Protein AF-E1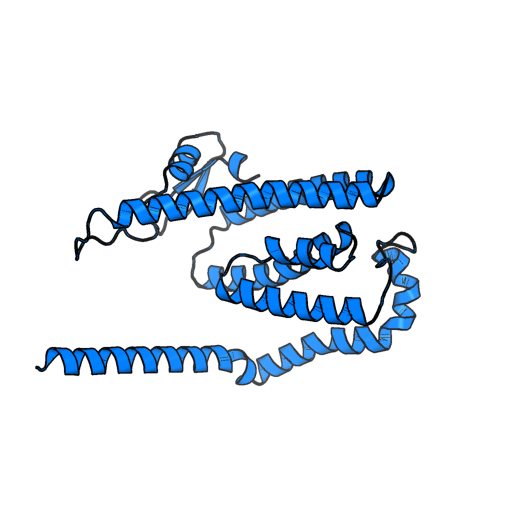Y8M3-F1 (afdb_monomer)

pLDDT: mean 75.84, std 14.47, range [33.56, 93.75]

Foldseek 3Di:
DVVVVVVVVVVVVVVVVVVVVCVCVVCPQVVDPVNVVVVVVVCCCVVCCVPVVVPVVLVVCCPVQNNPRRQPFPDDDVQLVVQLVVQCVVLVVVCVVVVPLSLLRQLVSNVVSVGQSLVSNVVSVVVSVVVVVVVVVVCVVVVNDDPQLVVLLVVVCVVVVVVVNVVLVVQVVVPSVSSSVVSVVVSCVVCVVVVVVVVVVVVVVVVCVVPDPDDPDDPPVPPDDPPVVVVQQVDPDPPKDFDPVVPDPPTGIGHSVVSD

Structure (mmCI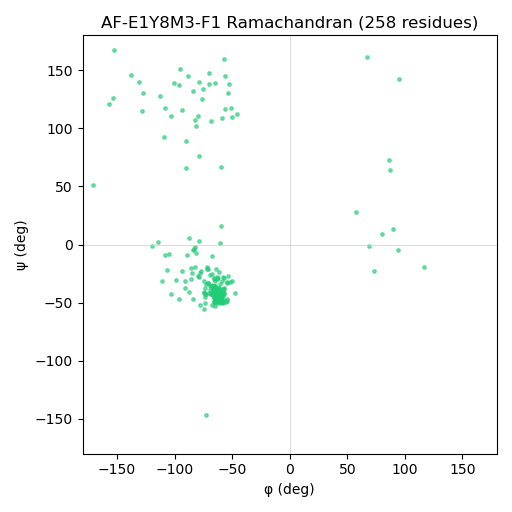F, N/CA/C/O backbone):
data_AF-E1Y8M3-F1
#
_entry.id   AF-E1Y8M3-F1
#
loop_
_atom_site.group_PDB
_atom_site.id
_atom_site.type_symbol
_atom_site.label_atom_id
_atom_site.label_alt_id
_atom_site.label_comp_id
_atom_site.label_asym_id
_atom_site.label_entity_id
_atom_site.label_seq_id
_atom_site.pdbx_PDB_ins_code
_atom_site.Cartn_x
_atom_site.Cartn_y
_atom_site.Cartn_z
_atom_site.occupancy
_atom_site.B_iso_or_equiv
_atom_site.auth_seq_id
_atom_site.auth_comp_id
_atom_site.auth_asym_id
_atom_site.auth_atom_id
_atom_site.pdbx_PDB_model_num
ATOM 1 N N . MET A 1 1 ? -14.333 -23.594 44.453 1.00 66.88 1 MET A N 1
ATOM 2 C CA . MET A 1 1 ? -14.608 -24.534 43.336 1.00 66.88 1 MET A CA 1
ATOM 3 C C . MET A 1 1 ? -15.620 -24.016 42.300 1.00 66.88 1 MET A C 1
ATOM 5 O O . MET A 1 1 ? -15.554 -24.468 41.165 1.00 66.88 1 MET A O 1
ATOM 9 N N . ASN A 1 2 ? -16.508 -23.061 42.627 1.00 77.12 2 ASN A N 1
ATOM 10 C CA . ASN A 1 2 ? -17.463 -22.491 41.655 1.00 77.12 2 ASN A CA 1
ATOM 11 C C . ASN A 1 2 ? -16.836 -21.527 40.637 1.00 77.12 2 ASN A C 1
ATOM 13 O O . ASN A 1 2 ? -17.248 -21.541 39.483 1.00 77.12 2 ASN A O 1
ATOM 17 N N . PHE A 1 3 ? -15.784 -20.798 41.021 1.00 87.94 3 PHE A N 1
ATOM 18 C CA . PHE A 1 3 ? -15.089 -19.856 40.138 1.00 87.94 3 PHE A CA 1
ATOM 19 C C . PHE A 1 3 ? -14.612 -20.495 38.823 1.00 87.94 3 PHE A C 1
ATOM 21 O O . PHE A 1 3 ? -14.928 -19.998 37.752 1.00 87.94 3 PHE A O 1
ATOM 28 N N . PHE A 1 4 ? -13.947 -21.656 38.871 1.00 88.25 4 PHE A N 1
ATOM 29 C CA . PHE A 1 4 ? -13.486 -22.345 37.655 1.00 88.25 4 PHE A CA 1
ATOM 30 C C . PHE A 1 4 ? -14.636 -22.836 36.759 1.00 88.25 4 PHE A C 1
ATOM 32 O O . PHE A 1 4 ? -14.497 -22.862 35.537 1.00 88.25 4 PHE A O 1
ATOM 39 N N . LYS A 1 5 ? -15.792 -23.193 37.339 1.00 88.25 5 LYS A N 1
ATOM 40 C CA . LYS A 1 5 ? -16.989 -23.577 36.570 1.00 88.25 5 LYS A CA 1
ATOM 41 C C . LYS A 1 5 ? -17.669 -22.369 35.927 1.00 88.25 5 LYS A C 1
ATOM 43 O O . LYS A 1 5 ? -18.117 -22.471 34.787 1.00 88.25 5 LYS A O 1
ATOM 48 N N . GLU A 1 6 ? -17.757 -21.247 36.633 1.00 88.88 6 GLU A N 1
ATOM 49 C CA . GLU A 1 6 ? -18.298 -19.992 36.099 1.00 88.88 6 GLU A CA 1
ATOM 50 C C . GLU A 1 6 ? -17.385 -19.401 35.027 1.00 88.88 6 GLU A C 1
ATOM 52 O O . GLU A 1 6 ? -17.863 -19.052 33.952 1.00 88.88 6 GLU A O 1
ATOM 57 N N . TRP A 1 7 ? -16.072 -19.418 35.258 1.00 86.81 7 TRP A N 1
ATOM 58 C CA . TRP A 1 7 ? -15.058 -19.035 34.280 1.00 86.81 7 TRP A CA 1
ATOM 59 C C . TRP A 1 7 ? -15.145 -19.890 33.011 1.00 86.81 7 TRP A C 1
ATOM 61 O O . TRP A 1 7 ? -15.215 -19.361 31.905 1.00 86.81 7 TRP A O 1
ATOM 71 N N . GLY A 1 8 ? -15.239 -21.217 33.153 1.00 89.81 8 GLY A N 1
ATOM 72 C CA . GLY A 1 8 ? -15.422 -22.121 32.014 1.00 89.81 8 GLY A CA 1
ATOM 73 C C . GLY A 1 8 ? -16.713 -21.849 31.232 1.00 89.81 8 GLY A C 1
ATOM 74 O O . GLY A 1 8 ? -16.702 -21.841 30.001 1.00 89.81 8 GLY A O 1
ATOM 75 N N . LYS A 1 9 ? -17.825 -21.562 31.924 1.00 91.50 9 LYS A N 1
ATOM 76 C CA . LYS A 1 9 ? -19.092 -21.173 31.278 1.00 91.50 9 LYS A CA 1
ATOM 77 C C . LYS A 1 9 ? -18.988 -19.833 30.553 1.00 91.50 9 LYS A C 1
ATOM 79 O O . LYS A 1 9 ? -19.519 -19.721 29.451 1.00 91.50 9 LYS A O 1
ATOM 84 N N . PHE A 1 10 ? -18.309 -18.852 31.142 1.00 91.56 10 PHE A N 1
ATOM 85 C CA . PHE A 1 10 ? -18.074 -17.546 30.535 1.00 91.56 10 PHE A CA 1
ATOM 86 C C . PHE A 1 10 ? -17.239 -17.669 29.256 1.00 91.56 10 PHE A C 1
ATOM 88 O O . PHE A 1 10 ? -17.678 -17.223 28.198 1.00 91.56 10 PHE A O 1
ATOM 95 N N . MET A 1 11 ? -16.109 -18.380 29.315 1.00 90.88 11 MET A N 1
ATOM 96 C CA . MET A 1 11 ? -15.251 -18.635 28.152 1.00 90.88 11 MET A CA 1
ATOM 97 C C . MET A 1 11 ? -15.997 -19.381 27.039 1.00 90.88 11 MET A C 1
ATOM 99 O O . MET A 1 11 ? -15.892 -19.024 25.869 1.00 90.88 11 MET A O 1
ATOM 103 N N . MET A 1 12 ? -16.811 -20.382 27.391 1.00 92.75 12 MET A N 1
ATOM 104 C CA . MET A 1 12 ? -17.626 -21.121 26.423 1.00 92.75 12 MET A CA 1
ATOM 105 C C . MET A 1 12 ? -18.733 -20.251 25.801 1.00 92.75 12 MET A C 1
ATOM 107 O O . MET A 1 12 ? -19.026 -20.398 24.614 1.00 92.75 12 MET A O 1
ATOM 111 N N . MET A 1 13 ? -19.355 -19.347 26.568 1.00 93.19 13 MET A N 1
ATOM 112 C CA . MET A 1 13 ? -20.306 -18.371 26.022 1.00 93.19 13 MET A CA 1
ATOM 113 C C . MET A 1 13 ? -19.619 -17.387 25.076 1.00 93.19 13 MET A C 1
ATOM 115 O O . MET A 1 13 ? -20.136 -17.157 23.985 1.00 93.19 13 MET A O 1
ATOM 119 N N . GLY A 1 14 ? -18.447 -16.868 25.453 1.00 87.31 14 GLY A N 1
ATOM 120 C CA . GLY A 1 14 ? -17.643 -15.986 24.609 1.00 87.31 14 GLY A CA 1
ATOM 121 C C . GLY A 1 14 ? -17.252 -16.653 23.292 1.00 87.31 14 GLY A C 1
ATOM 122 O O . GLY A 1 14 ? -17.500 -16.097 22.225 1.00 87.31 14 GLY A O 1
ATOM 123 N N . ALA A 1 15 ? -16.755 -17.892 23.347 1.00 86.56 15 ALA A N 1
ATOM 124 C CA . ALA A 1 15 ? -16.404 -18.664 22.156 1.00 86.56 15 ALA A CA 1
ATOM 125 C C . ALA A 1 15 ? -17.615 -18.911 21.239 1.00 86.56 15 ALA A C 1
ATOM 127 O O . ALA A 1 15 ? -17.514 -18.754 20.024 1.00 86.56 15 ALA A O 1
ATOM 128 N N . LYS A 1 16 ? -18.787 -19.243 21.803 1.00 90.31 16 LYS A N 1
ATOM 129 C CA . LYS A 1 16 ? -20.026 -19.412 21.023 1.00 90.31 16 LYS A CA 1
ATOM 130 C C . LYS A 1 16 ? -20.502 -18.107 20.390 1.00 90.31 16 LYS A C 1
ATOM 132 O O . LYS A 1 16 ? -20.955 -18.127 19.250 1.00 90.31 16 LYS A O 1
ATOM 137 N N . ALA A 1 17 ? -20.418 -16.992 21.113 1.00 86.69 17 ALA A N 1
ATOM 138 C CA . ALA A 1 17 ? -20.792 -15.682 20.592 1.00 86.69 17 ALA A CA 1
ATOM 139 C C . ALA A 1 17 ? -19.861 -15.250 19.450 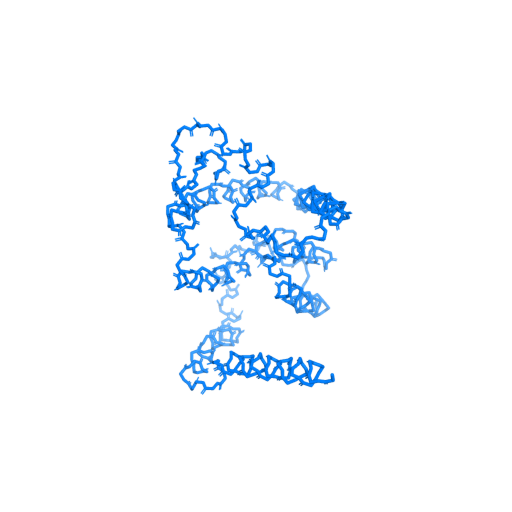1.00 86.69 17 ALA A C 1
ATOM 141 O O . ALA A 1 17 ? -20.349 -14.812 18.412 1.00 86.69 17 ALA A O 1
ATOM 142 N N . HIS A 1 18 ? -18.549 -15.457 19.601 1.00 79.19 18 HIS A N 1
ATOM 143 C CA . HIS A 1 18 ? -17.564 -15.172 18.559 1.00 79.19 18 HIS A CA 1
ATOM 144 C C . HIS A 1 18 ? -17.775 -16.049 17.320 1.00 79.19 18 HIS A C 1
ATOM 146 O O . HIS A 1 18 ? -17.846 -15.536 16.210 1.00 79.19 18 HIS A O 1
ATOM 152 N N . ALA A 1 19 ? -17.967 -17.360 17.501 1.00 83.69 19 ALA A N 1
ATOM 153 C CA . ALA A 1 19 ? -18.241 -18.278 16.395 1.00 83.69 19 ALA A CA 1
ATOM 154 C C . ALA A 1 19 ? -19.545 -17.929 15.659 1.00 83.69 19 ALA A C 1
ATOM 156 O O . ALA A 1 19 ? -19.619 -18.020 14.436 1.00 83.69 19 ALA A O 1
ATOM 157 N N . LYS A 1 20 ? -20.581 -17.502 16.395 1.00 86.88 20 LYS A N 1
ATOM 158 C CA . LYS A 1 20 ? -21.836 -17.040 15.797 1.00 86.88 20 LYS A CA 1
ATOM 159 C C . LYS A 1 20 ? -21.639 -15.745 15.012 1.00 86.88 20 LYS A C 1
ATOM 161 O O . LYS A 1 20 ? -22.133 -15.648 13.899 1.00 86.88 20 LYS A O 1
ATOM 166 N N . TRP A 1 21 ? -20.885 -14.793 15.556 1.00 81.44 21 TRP A N 1
ATOM 167 C CA . TRP A 1 21 ? -20.540 -13.563 14.852 1.00 81.44 21 TRP A CA 1
ATOM 168 C C . TRP A 1 21 ? -19.745 -13.844 13.571 1.00 81.44 21 TRP A C 1
ATOM 170 O O . TRP A 1 21 ? -20.100 -13.315 12.525 1.00 81.44 21 TRP A O 1
ATOM 180 N N . GLU A 1 22 ? -18.741 -14.724 13.609 1.00 75.56 22 GLU A N 1
ATOM 181 C CA . GLU A 1 22 ? -17.996 -15.117 12.406 1.00 75.56 22 GLU A CA 1
ATOM 182 C C . GLU A 1 22 ? -18.891 -15.790 11.363 1.00 75.56 22 GLU A C 1
ATOM 184 O O . GLU A 1 22 ? -18.795 -15.473 10.178 1.00 75.56 22 GLU A O 1
ATOM 189 N N . LEU A 1 23 ? -19.796 -16.679 11.787 1.00 79.31 23 LEU A N 1
ATOM 190 C CA . LEU A 1 23 ? -20.776 -17.293 10.891 1.00 79.31 23 LEU A CA 1
ATOM 191 C C . LEU A 1 23 ? -21.715 -16.257 10.277 1.00 79.31 23 LEU A C 1
ATOM 193 O O . LEU A 1 23 ? -21.974 -16.316 9.075 1.00 79.31 23 LEU A O 1
ATOM 197 N N . ASP A 1 24 ? -22.211 -15.316 11.076 1.00 81.50 24 ASP A N 1
ATOM 198 C CA . ASP A 1 24 ? -23.114 -14.269 10.613 1.00 81.50 24 ASP A CA 1
ATOM 199 C C . ASP A 1 24 ? -22.391 -13.341 9.627 1.00 81.50 24 ASP A C 1
ATOM 201 O O . ASP A 1 24 ? -22.927 -13.079 8.553 1.00 81.50 24 ASP A O 1
ATOM 205 N N . VAL A 1 25 ? -21.154 -12.919 9.930 1.00 72.06 25 VAL A N 1
ATOM 206 C CA . VAL A 1 25 ? -20.309 -12.064 9.074 1.00 72.06 25 VAL A CA 1
ATOM 207 C C . VAL A 1 25 ? -19.913 -12.768 7.774 1.00 72.06 25 VAL A C 1
ATOM 209 O O . VAL A 1 25 ? -20.026 -12.175 6.699 1.00 72.06 25 VAL A O 1
ATOM 212 N N . SER A 1 26 ? -19.497 -14.034 7.844 1.00 69.69 26 SER A N 1
ATOM 213 C CA . SER A 1 26 ? -19.082 -14.819 6.674 1.00 69.69 26 SER A CA 1
ATOM 214 C C . SER A 1 26 ? -20.263 -15.103 5.734 1.00 69.69 26 SER A C 1
ATOM 216 O O . SER A 1 26 ? -20.142 -15.015 4.510 1.00 69.69 26 SER A O 1
ATOM 218 N N . ASN A 1 27 ? -21.459 -15.325 6.294 1.00 73.50 27 ASN A N 1
ATOM 219 C CA . ASN A 1 27 ? -22.677 -15.545 5.514 1.00 73.50 27 ASN A CA 1
ATOM 220 C C . ASN A 1 27 ? -23.363 -14.261 5.027 1.00 73.50 27 ASN A C 1
ATOM 222 O O . ASN A 1 27 ? -24.336 -14.360 4.283 1.00 73.50 27 ASN A O 1
ATOM 226 N N . VAL A 1 28 ? -22.877 -13.057 5.357 1.00 74.31 28 VAL A N 1
ATOM 227 C CA . VAL A 1 28 ? -23.491 -11.808 4.864 1.00 74.31 28 VAL A CA 1
ATOM 228 C C . VAL A 1 28 ? -23.528 -11.763 3.335 1.00 74.31 28 VAL A C 1
ATOM 230 O O . VAL A 1 28 ? -24.504 -11.286 2.759 1.00 74.31 28 VAL A O 1
ATOM 233 N N . ILE A 1 29 ? -22.469 -12.228 2.667 1.00 69.12 29 ILE A N 1
ATOM 234 C CA . ILE A 1 29 ? -22.377 -12.190 1.201 1.00 69.12 29 ILE A CA 1
ATOM 235 C C . ILE A 1 29 ? -23.092 -13.396 0.583 1.00 69.12 29 ILE A C 1
ATOM 237 O O . ILE A 1 29 ? -23.877 -13.219 -0.344 1.00 69.12 29 ILE A O 1
ATOM 241 N N . LEU A 1 30 ? -22.851 -14.601 1.109 1.00 72.56 30 LEU A N 1
ATOM 242 C CA . LEU A 1 30 ? -23.392 -15.854 0.564 1.00 72.56 30 LEU A CA 1
ATOM 243 C C . LEU A 1 30 ? -24.876 -16.088 0.904 1.00 72.56 30 LEU A C 1
ATOM 245 O O . LEU A 1 30 ? -25.557 -16.821 0.194 1.00 72.56 30 LEU A O 1
ATOM 249 N N . GLY A 1 31 ? -25.393 -15.471 1.966 1.00 73.62 31 GLY A N 1
ATOM 250 C CA . GLY A 1 31 ? -26.775 -15.639 2.421 1.00 73.62 31 GLY A CA 1
ATOM 251 C C . GLY A 1 31 ? -27.788 -14.714 1.740 1.00 73.62 31 GLY A C 1
ATOM 252 O O . GLY A 1 31 ? -28.983 -15.007 1.736 1.00 73.62 31 GLY A O 1
ATOM 253 N N . ASP A 1 32 ? -27.343 -13.608 1.136 1.00 82.62 32 ASP A N 1
ATOM 254 C CA . ASP A 1 32 ? -28.226 -12.630 0.497 1.00 82.62 32 ASP A CA 1
ATOM 255 C C . ASP A 1 32 ? -28.202 -12.794 -1.028 1.00 82.62 32 ASP A C 1
ATOM 257 O O . ASP A 1 32 ? -27.225 -12.457 -1.702 1.00 82.62 32 ASP A O 1
ATOM 261 N N . LYS A 1 33 ? -29.323 -13.267 -1.594 1.00 78.75 33 LYS A N 1
ATOM 262 C CA . LYS A 1 33 ? -29.485 -13.446 -3.046 1.00 78.75 33 LYS A CA 1
ATOM 263 C C . LYS A 1 33 ? -29.189 -12.165 -3.831 1.00 78.75 33 LYS A C 1
ATOM 265 O O . LYS A 1 33 ? -28.666 -12.256 -4.935 1.00 78.75 33 LYS A O 1
ATOM 270 N N . LYS A 1 34 ? -29.474 -10.975 -3.286 1.00 79.31 34 LYS A N 1
ATOM 271 C CA . LYS A 1 34 ? -29.175 -9.704 -3.966 1.00 79.31 34 LYS A CA 1
ATOM 272 C C . LYS A 1 34 ? -27.675 -9.445 -4.017 1.00 79.31 34 LYS A C 1
ATOM 274 O O . LYS A 1 34 ? -27.170 -9.028 -5.054 1.00 79.31 34 LYS A O 1
ATOM 279 N N . ARG A 1 35 ? -26.952 -9.723 -2.929 1.00 77.31 35 ARG A N 1
ATOM 280 C CA . ARG A 1 35 ? -25.491 -9.554 -2.871 1.00 77.31 35 ARG A CA 1
ATOM 281 C C . ARG A 1 35 ? -24.771 -10.576 -3.741 1.00 77.31 35 ARG A C 1
ATOM 283 O O . ARG A 1 35 ? -23.841 -10.196 -4.441 1.00 77.31 35 ARG A O 1
ATOM 290 N N . LEU A 1 36 ? -25.248 -11.821 -3.769 1.00 79.38 36 LEU A N 1
ATOM 291 C CA . LEU A 1 36 ? -24.766 -12.853 -4.692 1.00 79.38 36 LEU A CA 1
ATOM 292 C C . LEU A 1 36 ? -24.985 -12.467 -6.158 1.00 79.38 36 LEU A C 1
ATOM 294 O O . LEU A 1 36 ? -24.077 -12.630 -6.966 1.00 79.38 36 LEU A O 1
ATOM 298 N N . VAL A 1 37 ? -26.153 -11.914 -6.502 1.00 81.88 37 VAL A N 1
ATOM 299 C CA . VAL A 1 37 ? -26.420 -11.416 -7.860 1.00 81.88 37 VAL A CA 1
ATOM 300 C C . VAL A 1 37 ? -25.504 -10.245 -8.203 1.00 81.88 37 VAL A C 1
ATOM 302 O O . VAL A 1 37 ? -24.933 -10.249 -9.284 1.00 81.88 37 VAL A O 1
ATOM 305 N N . ILE A 1 38 ? -25.297 -9.285 -7.295 1.00 82.00 38 ILE A N 1
ATOM 306 C CA . ILE A 1 38 ? -24.350 -8.174 -7.501 1.00 82.00 38 ILE A CA 1
ATOM 307 C C . ILE A 1 38 ? -22.927 -8.703 -7.710 1.00 82.00 38 ILE A C 1
ATOM 309 O O . ILE A 1 38 ? -22.238 -8.252 -8.620 1.00 82.00 38 ILE A O 1
ATOM 313 N N . LEU A 1 39 ? -22.494 -9.675 -6.903 1.00 77.31 39 LEU A N 1
ATOM 314 C CA . LEU A 1 39 ? -21.181 -10.302 -7.031 1.00 77.31 39 LEU A CA 1
ATOM 315 C C . LEU A 1 39 ? -21.040 -11.022 -8.379 1.00 77.31 39 LEU A C 1
ATOM 317 O O . LEU A 1 39 ? -20.053 -10.821 -9.079 1.00 77.31 39 LEU A O 1
ATOM 321 N N . GLY A 1 40 ? -22.052 -11.794 -8.779 1.00 80.38 40 GLY A N 1
ATOM 322 C CA . GLY A 1 40 ? -22.109 -12.423 -10.097 1.00 80.38 40 GLY A CA 1
ATOM 323 C C . GLY A 1 40 ? -22.041 -11.393 -11.224 1.00 80.38 40 GLY A C 1
ATOM 324 O O . GLY A 1 40 ? -21.253 -11.553 -12.149 1.00 80.38 40 GLY A O 1
ATOM 325 N N . LEU A 1 41 ? -22.787 -10.292 -11.111 1.00 82.88 41 LEU A N 1
ATOM 326 C CA . LEU A 1 41 ? -22.810 -9.207 -12.094 1.00 82.88 41 LEU A CA 1
ATOM 327 C C . LEU A 1 41 ? -21.457 -8.485 -12.184 1.00 82.88 41 LEU A C 1
ATOM 329 O O . LEU A 1 41 ? -21.040 -8.140 -13.279 1.00 82.88 41 LEU A O 1
ATOM 333 N N . LEU A 1 42 ? -20.727 -8.327 -11.076 1.00 77.12 42 LEU A N 1
ATOM 334 C CA . LEU A 1 42 ? -19.358 -7.790 -11.070 1.00 77.12 42 LEU A CA 1
ATOM 335 C C . LEU A 1 42 ? -18.331 -8.740 -11.709 1.00 77.12 42 LEU A C 1
ATOM 337 O O . LEU A 1 42 ? -17.320 -8.279 -12.236 1.00 77.12 42 LEU A O 1
ATOM 341 N N . ILE A 1 43 ? -18.591 -10.050 -11.698 1.00 77.62 43 ILE A N 1
ATOM 342 C CA . ILE A 1 43 ? -17.744 -11.061 -12.347 1.00 77.62 43 ILE A CA 1
ATOM 343 C C . ILE A 1 43 ? -18.006 -11.123 -13.862 1.00 77.62 43 ILE A C 1
ATOM 345 O O . ILE A 1 43 ? -17.096 -11.440 -14.628 1.00 77.62 43 ILE A O 1
ATOM 349 N N . ILE A 1 44 ? -19.212 -10.766 -14.323 1.00 77.81 44 ILE A N 1
ATOM 350 C CA . ILE A 1 44 ? -19.573 -10.781 -15.752 1.00 77.81 44 ILE A CA 1
ATOM 351 C C . ILE A 1 44 ? -18.607 -9.938 -16.605 1.00 77.81 44 ILE A C 1
ATOM 353 O O . ILE A 1 44 ? -18.094 -10.488 -17.570 1.00 77.81 44 ILE A O 1
ATOM 357 N N . PRO A 1 45 ? -18.264 -8.675 -16.283 1.00 70.00 45 PRO A N 1
ATOM 358 C CA . PRO A 1 45 ? -17.276 -7.904 -17.039 1.00 70.00 45 PRO A CA 1
ATOM 359 C C . PRO A 1 45 ? -15.893 -8.553 -17.093 1.00 70.00 45 PRO A C 1
ATOM 361 O O . PRO A 1 45 ? -15.194 -8.394 -18.083 1.00 70.00 45 PRO A O 1
ATOM 364 N N . ILE A 1 46 ? -15.495 -9.298 -16.062 1.00 68.44 46 ILE A N 1
ATOM 365 C CA . ILE A 1 46 ? -14.192 -9.973 -16.020 1.00 68.44 46 ILE A CA 1
ATOM 366 C C . ILE A 1 46 ? -14.199 -11.181 -16.962 1.00 68.44 46 ILE A C 1
ATOM 368 O O . ILE A 1 46 ? -13.272 -11.360 -17.745 1.00 68.44 46 ILE A O 1
ATOM 372 N N . ILE A 1 47 ? -15.265 -11.986 -16.933 1.00 70.69 47 ILE A N 1
ATOM 373 C CA . ILE A 1 47 ? -15.395 -13.171 -17.790 1.00 70.69 47 ILE A CA 1
ATOM 374 C C . ILE A 1 47 ? -15.692 -12.760 -19.237 1.00 70.69 47 ILE A C 1
ATOM 376 O O . ILE A 1 47 ? -15.009 -13.187 -20.161 1.00 70.69 47 ILE A O 1
ATOM 380 N N . PHE A 1 48 ? -16.688 -11.904 -19.447 1.00 65.88 48 PHE A N 1
ATOM 381 C CA . PHE A 1 48 ? -17.126 -11.459 -20.769 1.00 65.88 48 PHE A CA 1
ATOM 382 C C . PHE A 1 48 ? -16.129 -10.476 -21.394 1.00 65.88 48 PHE A C 1
ATOM 384 O O . PHE A 1 48 ? -15.857 -10.567 -22.583 1.00 65.88 48 PHE A O 1
ATOM 391 N N . GLY A 1 49 ? -15.515 -9.591 -20.603 1.00 61.22 49 GLY A N 1
ATOM 392 C CA . GLY A 1 49 ? -14.380 -8.765 -21.033 1.00 61.22 49 GLY A CA 1
ATOM 393 C C . GLY A 1 49 ? -13.127 -9.588 -21.330 1.00 61.22 49 GLY A C 1
ATOM 394 O O . GLY A 1 49 ? -12.414 -9.306 -22.286 1.00 61.22 49 GLY A O 1
ATOM 395 N N . GLY A 1 50 ? -12.885 -10.656 -20.569 1.00 60.16 50 GLY A N 1
ATOM 396 C CA . GLY A 1 50 ? -11.791 -11.587 -20.835 1.00 60.16 50 GLY A CA 1
ATOM 397 C C . GLY A 1 50 ? -11.985 -12.420 -22.106 1.00 60.16 50 GLY A C 1
ATOM 398 O O . GLY A 1 50 ? -11.012 -12.683 -22.797 1.00 60.16 50 GLY A O 1
ATOM 399 N N . PHE A 1 51 ? -13.218 -12.818 -22.441 1.00 63.78 51 PHE A N 1
ATOM 400 C CA . PHE A 1 51 ? -13.504 -13.682 -23.596 1.00 63.78 51 PHE A CA 1
ATOM 401 C C . PHE A 1 51 ? -13.925 -12.930 -24.869 1.00 63.78 51 PHE A C 1
ATOM 403 O O . PHE A 1 51 ? -13.409 -13.226 -25.940 1.00 63.78 51 PHE A O 1
ATOM 410 N N . ALA A 1 52 ? -14.853 -11.971 -24.785 1.00 58.12 52 ALA A N 1
ATOM 411 C CA . ALA A 1 52 ? -15.426 -11.294 -25.959 1.00 58.12 52 ALA A CA 1
ATOM 412 C C . ALA A 1 52 ? -14.549 -10.150 -26.489 1.00 58.12 52 ALA A C 1
ATOM 414 O O . ALA A 1 52 ? -14.690 -9.718 -27.628 1.00 58.12 52 ALA A O 1
ATOM 415 N N . PHE A 1 53 ? -13.644 -9.652 -25.654 1.00 52.66 53 PHE A N 1
ATOM 416 C CA . PHE A 1 53 ? -12.880 -8.436 -25.897 1.00 52.66 53 PHE A CA 1
ATOM 417 C C . PHE A 1 53 ? -11.361 -8.677 -25.929 1.00 52.66 53 PHE A C 1
ATOM 419 O O . PHE A 1 53 ? -10.605 -7.746 -26.208 1.00 52.66 53 PHE A O 1
ATOM 426 N N . ALA A 1 54 ? -10.904 -9.918 -25.720 1.00 54.97 54 ALA A N 1
ATOM 427 C CA . ALA A 1 54 ? -9.489 -10.281 -25.825 1.00 54.97 54 ALA A CA 1
ATOM 428 C C . ALA A 1 54 ? -8.892 -9.948 -27.203 1.00 54.97 54 ALA A C 1
ATOM 430 O O . ALA A 1 54 ? -7.761 -9.477 -27.282 1.00 54.97 54 ALA A O 1
ATOM 431 N N . GLU A 1 55 ? -9.660 -10.145 -28.280 1.00 54.00 55 GLU A N 1
ATOM 432 C CA . GLU A 1 55 ? -9.202 -9.900 -29.653 1.00 54.00 55 GLU A CA 1
ATOM 433 C C . GLU A 1 55 ? -9.422 -8.442 -30.094 1.00 54.00 55 GLU A C 1
ATOM 435 O O . GLU A 1 55 ? -8.541 -7.826 -30.691 1.00 54.00 55 GLU A O 1
ATOM 440 N N . GLN A 1 56 ? -10.574 -7.852 -29.745 1.00 51.59 56 GLN A N 1
ATOM 441 C CA . GLN A 1 56 ? -10.979 -6.525 -30.225 1.00 51.59 56 GLN A CA 1
ATOM 442 C C . GLN A 1 56 ? -10.434 -5.367 -29.379 1.00 51.59 56 GLN A C 1
ATOM 444 O O . GLN A 1 56 ? -10.170 -4.294 -29.916 1.00 51.59 56 GLN A O 1
ATOM 449 N N . ILE A 1 57 ? -10.207 -5.564 -28.075 1.00 48.66 57 ILE A N 1
ATOM 450 C CA . ILE A 1 57 ? -9.467 -4.574 -27.289 1.00 48.66 57 ILE A CA 1
ATOM 451 C C . ILE A 1 57 ? -7.969 -4.726 -27.578 1.00 48.66 57 ILE A C 1
ATOM 453 O O . ILE A 1 57 ? -7.270 -3.734 -27.497 1.00 48.66 57 ILE A O 1
ATOM 457 N N . GLY A 1 58 ? -7.441 -5.880 -28.004 1.00 52.09 58 GLY A N 1
ATOM 458 C CA . GLY A 1 58 ? -6.011 -6.029 -28.333 1.00 52.09 58 GLY A CA 1
ATOM 459 C C . GLY A 1 58 ? -5.468 -4.998 -29.344 1.00 52.09 58 GLY A C 1
ATOM 460 O O . GLY A 1 58 ? -4.292 -4.639 -29.288 1.00 52.09 58 GLY A O 1
ATOM 461 N N . THR A 1 59 ? -6.327 -4.467 -30.222 1.00 54.16 59 THR A N 1
ATOM 462 C CA . THR A 1 59 ? -5.992 -3.437 -31.220 1.00 54.16 59 THR A CA 1
ATOM 463 C C . THR A 1 59 ? -6.262 -1.994 -30.765 1.00 54.16 59 THR A C 1
ATOM 465 O O . THR A 1 59 ? -5.597 -1.095 -31.273 1.00 54.16 59 THR A O 1
ATOM 468 N N . ALA A 1 60 ? -7.151 -1.762 -29.783 1.00 53.81 60 ALA A N 1
ATOM 469 C CA . ALA A 1 60 ? -7.513 -0.433 -29.244 1.00 53.81 60 ALA A CA 1
ATOM 470 C C . ALA A 1 60 ? -6.943 -0.124 -27.832 1.00 53.81 60 ALA A C 1
ATOM 472 O O . ALA A 1 60 ? -6.757 1.037 -27.467 1.00 53.81 60 ALA A O 1
ATOM 473 N N . LEU A 1 61 ? -6.588 -1.155 -27.052 1.00 50.91 61 LEU A N 1
ATOM 474 C CA . LEU A 1 61 ? -5.768 -1.100 -25.826 1.00 50.91 61 LEU A CA 1
ATOM 475 C C . LEU A 1 61 ? -4.500 -0.254 -26.025 1.00 50.91 61 LEU A C 1
ATOM 477 O O . LEU A 1 61 ? -4.196 0.538 -25.136 1.00 50.91 61 LEU A O 1
ATOM 481 N N . PRO A 1 62 ? -3.783 -0.359 -27.165 1.00 49.78 62 PRO A N 1
ATOM 482 C CA . PRO A 1 62 ? -2.611 0.451 -27.458 1.00 49.78 62 PRO A CA 1
ATOM 483 C C . PRO A 1 62 ? -2.804 1.965 -27.302 1.00 49.78 62 PRO A C 1
ATOM 485 O O . PRO A 1 62 ? -1.868 2.685 -26.964 1.00 49.78 62 PRO A O 1
ATOM 488 N N . GLU A 1 63 ? -4.010 2.454 -27.567 1.00 49.97 63 GLU A N 1
ATOM 489 C CA . GLU A 1 63 ? -4.316 3.882 -27.613 1.00 49.97 63 GLU A CA 1
ATOM 490 C C . GLU A 1 63 ? -4.784 4.417 -26.248 1.00 49.97 63 GLU A C 1
ATOM 492 O O . GLU A 1 63 ? -4.470 5.548 -25.888 1.00 49.97 63 GLU A O 1
ATOM 497 N N . PHE A 1 64 ? -5.451 3.580 -25.442 1.00 49.22 64 PHE A N 1
ATOM 498 C CA . PHE A 1 64 ? -5.968 3.946 -24.112 1.00 49.22 64 PHE A CA 1
ATOM 499 C C . PHE A 1 64 ? -5.085 3.507 -22.931 1.00 49.22 64 PHE A C 1
ATOM 501 O O . PHE A 1 64 ? -5.074 4.165 -21.894 1.00 49.22 64 PHE A O 1
ATOM 508 N N . LEU A 1 65 ? -4.355 2.398 -23.062 1.00 44.56 65 LEU A N 1
ATOM 509 C CA . LEU A 1 65 ? -3.526 1.780 -22.013 1.00 44.56 65 LEU A CA 1
ATOM 510 C C . LEU A 1 65 ? -2.021 1.816 -22.346 1.00 44.56 65 LEU A C 1
ATOM 512 O O . LEU A 1 65 ? -1.200 1.352 -21.555 1.00 44.56 65 LEU A O 1
ATOM 516 N N . GLY A 1 66 ? -1.654 2.428 -23.478 1.00 44.88 66 GLY A N 1
ATOM 517 C CA . GLY A 1 66 ? -0.292 2.497 -24.003 1.00 44.88 66 GLY A CA 1
ATOM 518 C C . GLY A 1 66 ? -0.021 1.392 -25.026 1.00 44.88 66 GLY A C 1
ATOM 519 O O . GLY A 1 66 ? -0.506 0.273 -24.901 1.00 44.88 66 GLY A O 1
ATOM 520 N N . GLY A 1 67 ? 0.733 1.733 -26.071 1.00 47.59 67 GLY A N 1
ATOM 521 C CA . GLY A 1 67 ? 0.861 0.956 -27.302 1.00 47.59 67 GLY A CA 1
ATOM 522 C C . GLY A 1 67 ? 1.674 -0.324 -27.189 1.00 47.59 67 GLY A C 1
ATOM 523 O O . GLY A 1 67 ? 1.848 -0.892 -26.125 1.00 47.59 67 GLY A O 1
ATOM 524 N N . LYS A 1 68 ? 2.375 -0.690 -28.264 1.00 43.97 68 LYS A N 1
ATOM 525 C CA . LYS A 1 68 ? 3.571 -1.559 -28.170 1.00 43.97 68 LYS A CA 1
ATOM 526 C C . LYS A 1 68 ? 4.698 -0.940 -27.300 1.00 43.97 68 LYS A C 1
ATOM 528 O O . LYS A 1 68 ? 5.770 -1.518 -27.168 1.00 43.97 68 LYS A O 1
ATOM 533 N N . THR A 1 69 ? 4.435 0.244 -26.743 1.00 46.38 69 THR A N 1
ATOM 534 C CA . THR A 1 69 ? 5.174 1.007 -25.735 1.00 46.38 69 THR A CA 1
ATOM 535 C C . THR A 1 69 ? 4.525 0.972 -24.344 1.00 46.38 69 THR A C 1
ATOM 537 O O . THR A 1 69 ? 5.154 1.432 -23.393 1.00 46.38 69 THR A O 1
ATOM 540 N N . ALA A 1 70 ? 3.306 0.430 -24.180 1.00 48.50 70 ALA A N 1
ATOM 541 C CA . ALA A 1 70 ? 2.846 0.011 -22.862 1.00 48.50 70 ALA A CA 1
ATOM 542 C C . ALA A 1 70 ? 3.859 -0.972 -22.316 1.00 48.50 70 ALA A C 1
ATOM 544 O O . ALA A 1 70 ? 4.454 -1.759 -23.053 1.00 48.50 70 ALA A O 1
ATOM 545 N N . TYR A 1 71 ? 4.036 -0.901 -21.009 1.00 52.53 71 TYR A N 1
ATOM 546 C CA . TYR A 1 71 ? 4.840 -1.796 -20.209 1.00 52.53 71 TYR A CA 1
ATOM 547 C C . TYR A 1 71 ? 4.323 -3.237 -20.344 1.00 52.53 71 TYR A C 1
ATOM 549 O O . TYR A 1 71 ? 3.780 -3.793 -19.408 1.00 52.53 71 TYR A O 1
ATOM 557 N N . SER A 1 72 ? 4.420 -3.871 -21.508 1.00 50.34 72 SER A N 1
ATOM 558 C CA . SER A 1 72 ? 3.981 -5.244 -21.686 1.00 50.34 72 SER A CA 1
ATOM 559 C C . SER A 1 72 ? 4.869 -6.135 -20.812 1.00 50.34 72 SER A C 1
ATOM 561 O O . SER A 1 72 ? 6.086 -5.881 -20.719 1.00 50.34 72 SER A O 1
ATOM 563 N N . PRO A 1 73 ? 4.294 -7.152 -20.139 1.00 50.88 73 PRO A N 1
ATOM 564 C CA . PRO A 1 73 ? 5.088 -8.115 -19.391 1.00 50.88 73 PRO A CA 1
ATOM 565 C C . PRO A 1 73 ? 6.147 -8.683 -20.336 1.00 50.88 73 PRO A C 1
ATOM 567 O O . PRO A 1 73 ? 5.836 -9.038 -21.472 1.00 50.88 73 PRO A O 1
ATOM 570 N N . ALA A 1 74 ? 7.408 -8.693 -19.892 1.00 52.69 74 ALA A N 1
ATOM 571 C CA . ALA A 1 74 ? 8.538 -9.071 -20.740 1.00 52.69 74 ALA A CA 1
ATOM 572 C C . ALA A 1 74 ? 8.359 -10.481 -21.330 1.00 52.69 74 ALA A C 1
ATOM 574 O O . ALA A 1 74 ? 8.818 -10.720 -22.439 1.00 52.69 74 ALA A O 1
ATOM 575 N N . PHE A 1 75 ? 7.634 -11.369 -20.631 1.00 53.47 75 PHE A N 1
ATOM 576 C CA . PHE A 1 75 ? 7.257 -12.710 -21.078 1.00 53.47 75 PHE A CA 1
ATOM 577 C C . PHE A 1 75 ? 5.958 -13.143 -20.367 1.00 53.47 75 PHE A C 1
ATOM 579 O O . PHE A 1 75 ? 5.897 -13.116 -19.139 1.00 53.47 75 PHE A O 1
ATOM 586 N N . PHE A 1 76 ? 4.910 -13.544 -21.099 1.00 57.91 76 PHE A N 1
ATOM 587 C CA . PHE A 1 76 ? 3.752 -14.235 -20.511 1.00 57.91 76 PHE A CA 1
ATOM 588 C C . PHE A 1 76 ? 4.024 -15.739 -20.541 1.00 57.91 76 PHE A C 1
ATOM 590 O O . PHE A 1 76 ? 3.724 -16.424 -21.517 1.00 57.91 76 PHE A O 1
ATOM 597 N N . THR A 1 77 ? 4.644 -16.248 -19.480 1.00 69.75 77 THR A N 1
ATOM 598 C CA . THR A 1 77 ? 4.854 -17.689 -19.295 1.00 69.75 77 THR A CA 1
ATOM 599 C C . THR A 1 77 ? 3.800 -18.213 -18.319 1.00 69.75 77 THR A C 1
ATOM 601 O O . THR A 1 77 ? 3.572 -17.562 -17.294 1.00 69.75 77 THR A O 1
ATOM 604 N N . PRO A 1 78 ? 3.205 -19.402 -18.542 1.00 75.94 78 PRO A N 1
ATOM 605 C CA . PRO A 1 78 ? 2.273 -20.013 -17.588 1.00 75.94 78 PRO A CA 1
ATOM 606 C C . PRO A 1 78 ? 2.810 -20.067 -16.147 1.00 75.94 78 PRO A C 1
ATOM 608 O O . PRO A 1 78 ? 2.052 -19.910 -15.195 1.00 75.94 78 PRO A O 1
ATOM 611 N N . GLY A 1 79 ? 4.131 -20.207 -15.977 1.00 76.81 79 GLY A N 1
ATOM 612 C CA . GLY A 1 79 ? 4.790 -20.164 -14.669 1.00 76.81 79 GLY A CA 1
ATOM 613 C C . GLY A 1 79 ? 4.664 -18.818 -13.945 1.00 76.81 79 GLY A C 1
ATOM 614 O O . GLY A 1 79 ? 4.374 -18.807 -12.753 1.00 76.81 79 GLY A O 1
ATOM 615 N N . ILE A 1 80 ? 4.809 -17.690 -14.651 1.00 75.44 80 ILE A N 1
ATOM 616 C CA . ILE A 1 80 ? 4.646 -16.348 -14.061 1.00 75.44 80 ILE A CA 1
ATOM 617 C C . ILE A 1 80 ? 3.186 -16.141 -13.660 1.00 75.44 80 ILE A C 1
ATOM 619 O O . ILE A 1 80 ? 2.916 -15.639 -12.576 1.00 75.44 80 ILE A O 1
ATOM 623 N N . PHE A 1 81 ? 2.243 -16.602 -14.485 1.00 76.50 81 PHE A N 1
ATOM 624 C CA . PHE A 1 81 ? 0.815 -16.518 -14.184 1.00 76.50 81 PHE A CA 1
ATOM 625 C C . PHE A 1 81 ? 0.446 -17.264 -12.892 1.00 76.50 81 PHE A C 1
ATOM 627 O O . PHE A 1 81 ? -0.188 -16.695 -12.002 1.00 76.50 81 PHE A O 1
ATOM 634 N N . VAL A 1 82 ? 0.899 -18.515 -12.746 1.00 81.94 82 VAL A N 1
ATOM 635 C CA . VAL A 1 82 ? 0.682 -19.298 -11.519 1.00 81.94 82 VAL A CA 1
ATOM 636 C C . VAL A 1 82 ? 1.385 -18.649 -10.322 1.00 81.94 82 VAL A C 1
ATOM 638 O O . VAL A 1 82 ? 0.788 -18.542 -9.251 1.00 81.94 82 VAL A O 1
ATOM 641 N N . ALA A 1 83 ? 2.615 -18.157 -10.497 1.00 83.38 83 ALA A N 1
ATOM 642 C CA . ALA A 1 83 ? 3.344 -17.460 -9.441 1.00 83.38 83 ALA A CA 1
ATOM 643 C C . ALA A 1 83 ? 2.607 -16.195 -8.970 1.00 83.38 83 ALA A C 1
ATOM 645 O O . ALA A 1 83 ? 2.462 -15.993 -7.768 1.00 83.38 83 ALA A O 1
ATOM 646 N N . SER A 1 84 ? 2.074 -15.377 -9.883 1.00 81.62 84 SER A N 1
ATOM 647 C CA . SER A 1 84 ? 1.292 -14.183 -9.540 1.00 81.62 84 SER A CA 1
ATOM 648 C C . SER A 1 84 ?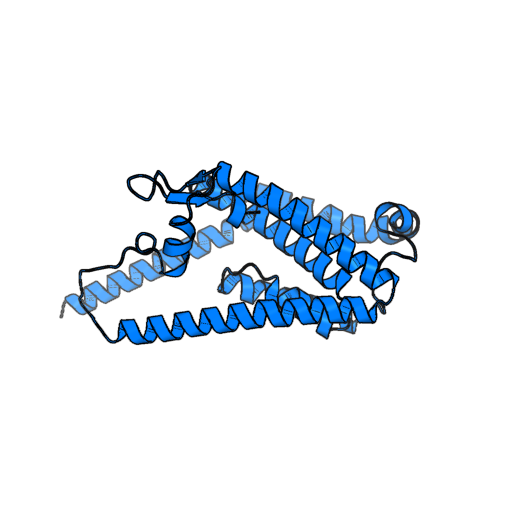 0.022 -14.519 -8.758 1.00 81.62 84 SER A C 1
ATOM 650 O O . SER A 1 84 ? -0.303 -13.810 -7.807 1.00 81.62 84 SER A O 1
ATOM 652 N N . ILE A 1 85 ? -0.671 -15.612 -9.102 1.00 84.38 85 ILE A N 1
ATOM 653 C CA . ILE A 1 85 ? -1.839 -16.085 -8.341 1.00 84.38 85 ILE A CA 1
ATOM 654 C C . ILE A 1 85 ? -1.427 -16.473 -6.919 1.00 84.38 85 ILE A C 1
ATOM 656 O O . ILE A 1 85 ? -2.060 -16.036 -5.959 1.00 84.38 85 ILE A O 1
ATOM 660 N N . LEU A 1 86 ? -0.352 -17.252 -6.769 1.00 87.56 86 LEU A N 1
ATOM 661 C CA . LEU A 1 86 ? 0.146 -17.661 -5.454 1.00 87.56 86 LEU A CA 1
ATOM 662 C C . LEU A 1 86 ? 0.581 -16.456 -4.613 1.00 87.56 86 LEU A C 1
ATOM 664 O O . LEU A 1 86 ? 0.223 -16.374 -3.440 1.00 87.56 86 LEU A O 1
ATOM 668 N N . ILE A 1 87 ? 1.284 -15.493 -5.214 1.00 87.31 87 ILE A N 1
ATOM 669 C CA . ILE A 1 87 ? 1.663 -14.234 -4.559 1.00 87.31 87 ILE A CA 1
ATOM 670 C C . ILE A 1 87 ? 0.411 -13.477 -4.109 1.00 87.31 87 ILE A C 1
ATOM 672 O O . ILE A 1 87 ? 0.353 -13.041 -2.963 1.00 87.31 87 ILE A O 1
ATOM 676 N N . GLY A 1 88 ? -0.605 -13.361 -4.969 1.00 84.44 88 GLY A N 1
ATOM 677 C CA . GLY A 1 88 ? -1.869 -12.704 -4.642 1.00 84.44 88 GLY A CA 1
ATOM 678 C C . GLY A 1 88 ? -2.610 -13.373 -3.482 1.00 84.44 88 GLY A C 1
ATOM 679 O O . GLY A 1 88 ? -3.084 -12.681 -2.583 1.00 84.44 88 GLY A O 1
ATOM 680 N N . ILE A 1 89 ? -2.657 -14.709 -3.450 1.00 85.44 89 ILE A N 1
ATOM 681 C CA . ILE A 1 89 ? -3.264 -15.475 -2.351 1.00 85.44 89 ILE A CA 1
ATOM 682 C C . ILE A 1 89 ? -2.483 -15.254 -1.052 1.00 85.44 89 ILE A C 1
ATOM 684 O O . ILE A 1 89 ? -3.070 -14.859 -0.047 1.00 85.44 89 ILE A O 1
ATOM 688 N N . CYS A 1 90 ? -1.163 -15.454 -1.067 1.00 86.06 90 CYS A N 1
ATOM 689 C CA . CYS A 1 90 ? -0.318 -15.293 0.116 1.00 86.06 90 CYS A CA 1
ATOM 690 C C . CYS A 1 90 ? -0.367 -13.861 0.657 1.00 86.06 90 CYS A C 1
ATOM 692 O O . CYS A 1 90 ? -0.590 -13.656 1.849 1.00 86.06 90 CYS A O 1
ATOM 694 N N . ALA A 1 91 ? -0.218 -12.861 -0.212 1.00 83.31 91 ALA A N 1
ATOM 695 C CA . ALA A 1 91 ? -0.315 -11.464 0.180 1.00 83.31 91 ALA A CA 1
ATOM 696 C C . ALA A 1 91 ? -1.727 -11.119 0.674 1.00 83.31 91 ALA A C 1
ATOM 698 O O . ALA A 1 91 ? -1.877 -10.424 1.675 1.00 83.31 91 ALA A O 1
ATOM 699 N N . GLY A 1 92 ? -2.776 -11.640 0.036 1.00 80.25 92 GLY A N 1
ATOM 700 C CA . GLY A 1 92 ? -4.158 -11.494 0.488 1.00 80.25 92 GLY A CA 1
ATOM 701 C C . GLY A 1 92 ? -4.364 -12.011 1.913 1.00 80.25 92 GLY A C 1
ATOM 702 O O . GLY A 1 92 ? -4.898 -11.287 2.749 1.00 80.25 92 GLY A O 1
ATOM 703 N N . LEU A 1 93 ? -3.867 -13.212 2.210 1.00 82.56 93 LEU A N 1
ATOM 704 C CA . LEU A 1 93 ? -3.947 -13.816 3.541 1.00 82.56 93 LEU A CA 1
ATOM 705 C C . LEU A 1 93 ? -3.152 -13.021 4.581 1.00 82.56 93 LEU A C 1
ATOM 707 O O . LEU A 1 93 ? -3.698 -12.662 5.620 1.00 82.56 93 LEU A O 1
ATOM 711 N N . ILE A 1 94 ? -1.893 -12.680 4.290 1.00 82.12 94 ILE A N 1
ATOM 712 C CA . ILE A 1 94 ? -1.041 -11.916 5.215 1.00 82.12 94 ILE A CA 1
ATOM 713 C C . ILE A 1 94 ? -1.672 -10.555 5.526 1.00 82.12 94 ILE A C 1
ATOM 715 O O . ILE A 1 94 ? -1.718 -10.130 6.677 1.00 82.12 94 ILE A O 1
ATOM 719 N N . THR A 1 95 ? -2.202 -9.880 4.508 1.00 75.69 95 THR A N 1
ATOM 720 C CA . THR A 1 95 ? -2.815 -8.553 4.667 1.00 75.69 95 THR A CA 1
ATOM 721 C C . THR A 1 95 ? -4.152 -8.605 5.376 1.00 75.69 95 THR A C 1
ATOM 723 O O . THR A 1 95 ? -4.455 -7.698 6.143 1.00 75.69 95 THR A O 1
ATOM 726 N N . GLY A 1 96 ? -4.925 -9.672 5.172 1.00 72.75 96 GLY A N 1
ATOM 727 C CA . GLY A 1 96 ? -6.134 -9.937 5.943 1.00 72.75 96 GLY A CA 1
ATOM 728 C C . GLY A 1 96 ? -5.834 -10.169 7.424 1.00 72.75 96 GLY A C 1
ATOM 729 O O . GLY A 1 96 ? -6.522 -9.608 8.268 1.00 72.75 96 GLY A O 1
ATOM 730 N N . CYS A 1 97 ? -4.786 -10.936 7.741 1.00 72.88 97 CYS A N 1
ATOM 731 C CA . CYS A 1 97 ? -4.413 -11.245 9.124 1.00 72.88 97 CYS A CA 1
ATOM 732 C C . CYS A 1 97 ? -3.775 -10.059 9.861 1.00 72.88 97 CYS A C 1
ATOM 734 O O . CYS A 1 97 ? -4.076 -9.830 11.026 1.00 72.88 97 CYS A O 1
ATOM 736 N N . ILE A 1 98 ? -2.871 -9.323 9.205 1.00 72.94 98 ILE A N 1
ATOM 737 C CA . ILE A 1 98 ? -2.123 -8.219 9.832 1.00 72.94 98 ILE A CA 1
ATOM 738 C C . ILE A 1 98 ? -2.925 -6.908 9.784 1.00 72.94 98 ILE A C 1
ATOM 740 O O . ILE A 1 98 ? -2.677 -6.000 10.572 1.00 72.94 98 ILE A O 1
ATOM 744 N N . GLY A 1 99 ? -3.857 -6.759 8.838 1.00 65.38 99 GLY A N 1
ATOM 745 C CA . GLY A 1 99 ? -4.567 -5.498 8.596 1.00 65.38 99 GLY A CA 1
ATOM 746 C C . GLY A 1 99 ? -3.684 -4.388 8.006 1.00 65.38 99 GLY A C 1
ATOM 747 O O . GLY A 1 99 ? -4.175 -3.304 7.698 1.00 65.38 99 GLY A O 1
ATOM 748 N N . ALA A 1 100 ? -2.389 -4.642 7.804 1.00 63.91 100 ALA A N 1
ATOM 749 C CA . ALA A 1 100 ? -1.482 -3.732 7.122 1.00 63.91 100 ALA A CA 1
ATOM 750 C C . ALA A 1 100 ? -1.742 -3.787 5.608 1.00 63.91 100 ALA A C 1
ATOM 752 O O . ALA A 1 100 ? -1.852 -4.868 5.031 1.00 63.91 100 ALA A O 1
ATOM 753 N N . GLY A 1 101 ? -1.822 -2.624 4.956 1.00 59.16 101 GLY A N 1
ATOM 754 C CA . GLY A 1 101 ? -2.307 -2.419 3.580 1.00 59.16 101 GLY A CA 1
ATOM 755 C C . GLY A 1 101 ? -1.581 -3.129 2.423 1.00 59.16 101 GLY A C 1
ATOM 756 O O . GLY A 1 101 ? -1.794 -2.756 1.280 1.00 59.16 101 GLY A O 1
ATOM 757 N N . GLY A 1 102 ? -0.746 -4.141 2.659 1.00 60.34 102 GLY A N 1
ATOM 758 C CA . GLY A 1 102 ? -0.276 -5.108 1.658 1.00 60.34 102 GLY A CA 1
ATOM 759 C C . GLY A 1 102 ? 0.729 -4.678 0.617 1.00 60.34 102 GLY A C 1
ATOM 760 O O . GLY A 1 102 ? 1.467 -5.536 0.128 1.00 60.34 102 GLY A O 1
ATOM 761 N N . GLY A 1 103 ? 0.819 -3.382 0.337 1.00 67.25 103 GLY A N 1
ATOM 762 C CA . GLY A 1 103 ? 1.687 -2.890 -0.728 1.00 67.25 103 GLY A CA 1
ATOM 763 C C . GLY A 1 103 ? 3.171 -3.128 -0.511 1.00 67.25 103 GLY A C 1
ATOM 764 O O . GLY A 1 103 ? 3.955 -3.200 -1.452 1.00 67.25 103 GLY A O 1
ATOM 765 N N . PHE A 1 104 ? 3.565 -3.346 0.742 1.00 75.00 104 PHE A N 1
ATOM 766 C CA . PHE A 1 104 ? 4.940 -3.670 1.091 1.00 75.00 104 PHE A CA 1
ATOM 767 C C . PHE A 1 104 ? 5.371 -5.086 0.678 1.00 75.00 104 P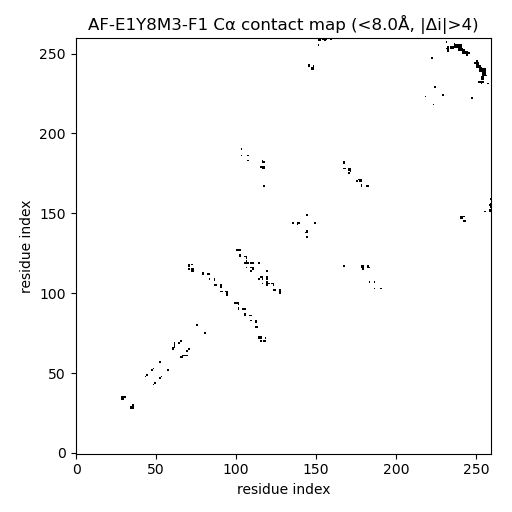HE A C 1
ATOM 769 O O . PHE A 1 104 ? 6.568 -5.333 0.585 1.00 75.00 104 PHE A O 1
ATOM 776 N N . ILE A 1 105 ? 4.438 -6.012 0.422 1.00 81.44 105 ILE A N 1
ATOM 777 C CA . ILE A 1 105 ? 4.764 -7.400 0.039 1.00 81.44 105 ILE A CA 1
ATOM 778 C C . ILE A 1 105 ? 4.574 -7.616 -1.460 1.00 81.44 105 ILE A C 1
ATOM 780 O O . ILE A 1 105 ? 5.403 -8.259 -2.100 1.00 81.44 105 ILE A O 1
ATOM 784 N N . ILE A 1 106 ? 3.485 -7.090 -2.024 1.00 86.75 106 ILE A N 1
ATOM 785 C CA . ILE A 1 106 ? 3.043 -7.447 -3.377 1.00 86.75 106 ILE A CA 1
ATOM 786 C C . ILE A 1 106 ? 4.027 -6.948 -4.432 1.00 86.75 106 ILE A C 1
ATOM 788 O O . ILE A 1 106 ? 4.485 -7.748 -5.245 1.00 86.75 106 ILE A O 1
ATOM 792 N N . ALA A 1 107 ? 4.392 -5.663 -4.406 1.00 88.56 107 ALA A N 1
ATOM 793 C CA . ALA A 1 107 ? 5.284 -5.103 -5.417 1.00 88.56 107 ALA A CA 1
ATOM 794 C C . ALA A 1 107 ? 6.670 -5.796 -5.435 1.00 88.56 107 ALA A C 1
ATOM 796 O O . ALA A 1 107 ? 7.057 -6.286 -6.499 1.00 88.56 107 ALA A O 1
ATOM 797 N N . PRO A 1 108 ? 7.380 -5.978 -4.299 1.00 87.38 108 PRO A N 1
ATOM 798 C CA . PRO A 1 108 ? 8.648 -6.718 -4.281 1.00 87.38 108 PRO A CA 1
ATOM 799 C C . PRO A 1 108 ? 8.524 -8.194 -4.688 1.00 87.38 108 PRO A C 1
ATOM 801 O O . PRO A 1 108 ? 9.410 -8.727 -5.364 1.00 87.38 108 PRO A O 1
ATOM 804 N N . ALA A 1 109 ? 7.434 -8.867 -4.301 1.00 88.25 109 ALA A N 1
ATOM 805 C CA . ALA A 1 109 ? 7.200 -10.266 -4.656 1.00 88.25 109 ALA A CA 1
ATOM 806 C C . ALA A 1 109 ? 6.966 -10.442 -6.164 1.00 88.25 109 ALA A C 1
ATOM 808 O O . ALA A 1 109 ? 7.536 -11.346 -6.774 1.00 88.25 109 ALA A O 1
ATOM 809 N N . LEU A 1 110 ? 6.182 -9.553 -6.783 1.00 86.75 110 LEU A N 1
ATOM 810 C CA . LEU A 1 110 ? 5.968 -9.551 -8.232 1.00 86.75 110 LEU A CA 1
ATOM 811 C C . LEU A 1 110 ? 7.266 -9.238 -8.989 1.00 86.75 110 LEU A C 1
ATOM 813 O O . LEU A 1 110 ? 7.572 -9.911 -9.973 1.00 86.75 110 LEU A O 1
ATOM 817 N N . MET A 1 111 ? 8.067 -8.286 -8.502 1.00 87.19 111 MET A N 1
ATOM 818 C CA . MET A 1 111 ? 9.376 -7.974 -9.092 1.00 87.19 111 MET A CA 1
ATOM 819 C C . MET A 1 111 ? 10.337 -9.163 -9.033 1.00 87.19 111 MET A C 1
ATOM 821 O O . MET A 1 111 ? 11.011 -9.472 -10.013 1.00 87.19 111 MET A O 1
ATOM 825 N N . SER A 1 112 ? 10.329 -9.899 -7.921 1.00 85.50 112 SER A N 1
ATOM 826 C CA . SER A 1 112 ? 11.127 -11.119 -7.751 1.00 85.50 112 SER A CA 1
ATOM 827 C C . SER A 1 112 ? 10.657 -12.269 -8.655 1.00 85.50 112 SER A C 1
ATOM 829 O O . SER A 1 112 ? 11.455 -13.124 -9.030 1.00 85.50 112 SER A O 1
ATOM 831 N N . ALA A 1 113 ? 9.383 -12.273 -9.061 1.00 83.06 113 ALA A N 1
ATOM 832 C CA . ALA A 1 113 ? 8.840 -13.187 -10.068 1.00 83.06 113 ALA A CA 1
ATOM 833 C C . ALA A 1 113 ? 9.178 -12.778 -11.521 1.00 83.06 113 ALA A C 1
ATOM 835 O O . ALA A 1 113 ? 8.730 -13.436 -12.460 1.00 83.06 113 ALA A O 1
ATOM 836 N N . GLY A 1 114 ? 9.961 -11.710 -11.723 1.00 78.81 114 GLY A N 1
ATOM 837 C CA . GLY A 1 114 ? 10.398 -11.234 -13.040 1.00 78.81 114 GLY A CA 1
ATOM 838 C C . GLY A 1 114 ? 9.457 -10.221 -13.697 1.00 78.81 114 GLY A C 1
ATOM 839 O O . GLY A 1 114 ? 9.582 -9.947 -14.892 1.00 78.81 114 GLY A O 1
ATOM 840 N N . ILE A 1 115 ? 8.503 -9.664 -12.948 1.00 82.00 115 ILE A N 1
ATOM 841 C CA . ILE A 1 115 ? 7.601 -8.619 -13.444 1.00 82.00 115 ILE A CA 1
ATOM 842 C C . ILE A 1 115 ? 8.301 -7.264 -13.311 1.00 82.00 115 ILE A C 1
ATOM 844 O O . ILE A 1 115 ? 8.826 -6.933 -12.253 1.00 82.00 115 ILE A O 1
ATOM 848 N N . LYS A 1 116 ? 8.280 -6.455 -14.376 1.00 83.69 116 LYS A N 1
ATOM 849 C CA . LYS A 1 116 ? 8.850 -5.096 -14.366 1.00 83.69 116 LYS A CA 1
ATOM 850 C C . LYS A 1 116 ? 8.291 -4.283 -13.195 1.00 83.69 116 LYS A C 1
ATOM 852 O O . LYS A 1 116 ? 7.081 -4.298 -12.958 1.00 83.69 116 LYS A O 1
ATOM 857 N N . GLY A 1 117 ? 9.137 -3.520 -12.511 1.00 84.19 117 GLY A N 1
ATOM 858 C CA . GLY A 1 117 ? 8.779 -2.779 -11.302 1.00 84.19 117 GLY A CA 1
ATOM 859 C C . GLY A 1 117 ? 7.624 -1.811 -11.514 1.00 84.19 117 GLY A C 1
ATOM 860 O O . GLY A 1 117 ? 6.690 -1.773 -10.721 1.00 84.19 117 GLY A O 1
ATOM 861 N N . ILE A 1 118 ? 7.609 -1.104 -12.641 1.00 83.56 118 ILE A N 1
ATOM 862 C CA . ILE A 1 118 ? 6.515 -0.187 -12.990 1.00 83.56 118 ILE A CA 1
ATOM 863 C C . ILE A 1 118 ? 5.145 -0.878 -13.117 1.00 83.56 118 ILE A C 1
ATOM 865 O O . ILE A 1 118 ? 4.131 -0.307 -12.715 1.00 83.56 118 ILE A O 1
ATOM 869 N N . LEU A 1 119 ? 5.102 -2.129 -13.592 1.00 82.00 119 LEU A N 1
ATOM 870 C CA . LEU A 1 119 ? 3.874 -2.930 -13.620 1.00 82.00 119 LEU A CA 1
ATOM 871 C C . LEU A 1 119 ? 3.494 -3.438 -12.237 1.00 82.00 119 LEU A C 1
ATOM 873 O O . LEU A 1 119 ? 2.316 -3.426 -11.882 1.00 82.00 119 LEU A O 1
ATOM 877 N N . ALA A 1 120 ? 4.484 -3.891 -11.468 1.00 86.38 120 ALA A N 1
ATOM 878 C CA . ALA A 1 120 ? 4.275 -4.384 -10.116 1.00 86.38 120 ALA A CA 1
ATOM 879 C C . ALA A 1 120 ? 3.676 -3.289 -9.217 1.00 86.38 120 ALA A C 1
ATOM 881 O O . ALA A 1 120 ? 2.661 -3.527 -8.567 1.00 86.38 120 ALA A O 1
ATOM 882 N N . VAL A 1 121 ? 4.236 -2.074 -9.259 1.00 88.06 121 VAL A N 1
ATOM 883 C CA . VAL A 1 121 ? 3.750 -0.910 -8.499 1.00 88.06 121 VAL A CA 1
ATOM 884 C C . VAL A 1 121 ? 2.348 -0.492 -8.950 1.00 88.06 121 VAL A C 1
ATOM 886 O O . VAL A 1 121 ? 1.481 -0.260 -8.112 1.00 88.06 121 VAL A O 1
ATOM 889 N N . GLY A 1 122 ? 2.084 -0.441 -10.261 1.00 85.56 122 GLY A N 1
ATOM 890 C CA . GLY A 1 122 ? 0.750 -0.103 -10.774 1.00 85.56 122 GLY A CA 1
ATOM 891 C C . GLY A 1 122 ? -0.324 -1.124 -10.376 1.00 85.56 122 GLY A C 1
ATOM 892 O O . GLY A 1 122 ? -1.420 -0.749 -9.957 1.00 85.56 122 GLY A O 1
ATOM 893 N N . THR A 1 123 ? 0.007 -2.416 -10.453 1.00 84.31 123 THR A N 1
ATOM 894 C CA . THR A 1 123 ? -0.892 -3.516 -10.061 1.00 84.31 123 THR A CA 1
ATOM 895 C C . THR A 1 123 ? -1.201 -3.469 -8.568 1.00 84.31 123 THR A C 1
ATOM 897 O O . THR A 1 123 ? -2.357 -3.606 -8.164 1.00 84.31 123 THR A O 1
ATOM 900 N N . ASP A 1 124 ? -0.179 -3.239 -7.746 1.00 85.75 124 ASP A N 1
ATOM 901 C CA . ASP A 1 124 ? -0.334 -3.114 -6.302 1.00 85.75 124 ASP A CA 1
ATOM 902 C C . ASP A 1 124 ? -1.208 -1.908 -5.917 1.00 85.75 124 ASP A C 1
ATOM 904 O O . ASP A 1 124 ? -2.129 -2.039 -5.108 1.00 85.75 124 ASP A O 1
ATOM 908 N N . LEU A 1 125 ? -1.017 -0.758 -6.574 1.00 85.81 125 LEU A N 1
ATOM 909 C CA . LEU A 1 125 ? -1.820 0.439 -6.322 1.00 85.81 125 LEU A CA 1
ATOM 910 C C . LEU A 1 125 ? -3.309 0.211 -6.624 1.00 85.81 125 LEU A C 1
ATOM 912 O O . LEU A 1 125 ? -4.172 0.605 -5.836 1.00 85.81 125 LEU A O 1
ATOM 916 N N . PHE A 1 126 ? -3.621 -0.476 -7.727 1.00 83.50 126 PHE A N 1
ATOM 917 C CA . PHE A 1 126 ? -4.998 -0.844 -8.065 1.00 83.50 126 PHE A CA 1
ATOM 918 C C . PHE A 1 126 ? -5.611 -1.809 -7.038 1.00 83.50 126 PHE A C 1
ATOM 920 O O . PHE A 1 126 ? -6.769 -1.664 -6.639 1.00 83.50 126 PHE A O 1
ATOM 927 N N . HIS A 1 127 ? -4.823 -2.771 -6.557 1.00 83.00 127 HIS A N 1
ATOM 928 C CA . HIS A 1 127 ? -5.248 -3.707 -5.521 1.00 83.00 127 HIS A CA 1
ATOM 929 C C . HIS A 1 127 ? -5.543 -3.005 -4.180 1.00 83.00 127 HIS A C 1
ATOM 931 O O . HIS A 1 127 ? -6.575 -3.270 -3.554 1.00 83.00 127 HIS A O 1
ATOM 937 N N . ILE A 1 128 ? -4.685 -2.074 -3.750 1.00 83.81 128 ILE A N 1
ATOM 938 C CA . ILE A 1 128 ? -4.890 -1.288 -2.524 1.00 83.81 128 ILE A CA 1
ATOM 939 C C . ILE A 1 128 ? -6.101 -0.371 -2.661 1.00 83.81 128 ILE A C 1
ATOM 941 O O . ILE A 1 128 ? -6.885 -0.262 -1.721 1.00 83.81 128 ILE A O 1
ATOM 945 N N . PHE A 1 129 ? -6.299 0.246 -3.827 1.00 85.50 129 PHE A N 1
ATOM 946 C CA . PHE A 1 129 ? -7.431 1.130 -4.090 1.00 85.50 129 PHE A CA 1
ATOM 947 C C . PHE A 1 129 ? -8.783 0.456 -3.804 1.00 85.50 129 PHE A C 1
ATOM 949 O O . PHE A 1 129 ? -9.614 1.011 -3.079 1.00 85.50 129 PHE A O 1
ATOM 956 N N . ALA A 1 130 ? -8.985 -0.775 -4.288 1.00 82.69 130 ALA A N 1
ATOM 957 C CA . ALA A 1 130 ? -10.216 -1.526 -4.040 1.00 82.69 130 ALA A CA 1
ATOM 958 C C . ALA A 1 130 ? -10.447 -1.797 -2.539 1.00 82.69 130 ALA A C 1
ATOM 960 O O . ALA A 1 130 ? -11.562 -1.632 -2.032 1.00 82.69 130 ALA A O 1
ATOM 961 N N . LYS A 1 131 ? -9.386 -2.162 -1.806 1.00 80.69 131 LYS A N 1
ATOM 962 C CA . LYS A 1 131 ? -9.449 -2.377 -0.350 1.00 80.69 131 LYS A CA 1
ATOM 963 C C . LYS A 1 131 ? -9.710 -1.079 0.409 1.00 80.69 131 LYS A C 1
ATOM 965 O O . LYS A 1 131 ? -10.508 -1.077 1.344 1.00 80.69 131 LYS A O 1
ATOM 970 N N . ALA A 1 132 ? -9.083 0.017 -0.009 1.00 84.00 132 ALA A N 1
ATOM 971 C CA . ALA A 1 132 ? -9.233 1.323 0.614 1.00 84.00 132 ALA A CA 1
ATOM 972 C C . ALA A 1 132 ? -10.684 1.810 0.535 1.00 84.00 132 ALA A C 1
ATOM 974 O O . ALA A 1 132 ? -11.224 2.224 1.553 1.00 84.00 132 ALA A O 1
ATOM 975 N N . ILE A 1 133 ? -11.360 1.663 -0.614 1.00 84.88 133 ILE A N 1
ATOM 976 C CA . ILE A 1 133 ? -12.784 2.020 -0.747 1.00 84.88 133 ILE A CA 1
ATOM 977 C C . ILE A 1 133 ? -13.637 1.250 0.264 1.00 84.88 133 ILE A C 1
ATOM 979 O O . ILE A 1 133 ? -14.427 1.849 0.997 1.00 84.88 133 ILE A O 1
ATOM 983 N N . MET A 1 134 ? -13.474 -0.075 0.327 1.00 81.56 134 MET A N 1
ATOM 984 C CA . MET A 1 134 ? -14.228 -0.911 1.264 1.00 81.56 134 MET A CA 1
ATOM 985 C C . MET A 1 134 ? -13.954 -0.499 2.719 1.00 81.56 134 MET A C 1
ATOM 987 O O . MET A 1 134 ? -14.893 -0.297 3.494 1.00 81.56 134 MET A O 1
ATOM 991 N N . GLY A 1 135 ? -12.677 -0.323 3.070 1.00 82.56 135 GLY A N 1
ATOM 992 C CA . GLY A 1 135 ? -12.239 0.092 4.400 1.00 82.56 135 GLY A CA 1
ATOM 993 C C . GLY A 1 135 ? -12.792 1.460 4.794 1.00 82.56 135 GLY A C 1
ATOM 994 O O . GLY A 1 135 ? -13.335 1.605 5.890 1.00 82.56 135 GLY A O 1
ATOM 995 N N . SER A 1 136 ? -12.739 2.442 3.891 1.00 83.81 136 SER A N 1
ATOM 996 C CA . SER A 1 136 ? -13.285 3.781 4.108 1.00 83.81 136 SER A CA 1
ATOM 997 C C . SER A 1 136 ? -14.800 3.759 4.290 1.00 83.81 136 SER A C 1
ATOM 999 O O . SER A 1 136 ? -15.313 4.425 5.183 1.00 83.81 136 SER A O 1
ATOM 1001 N N . VAL A 1 137 ? -15.552 2.978 3.510 1.00 83.50 137 VAL A N 1
ATOM 1002 C CA . VAL A 1 137 ? -17.012 2.889 3.691 1.00 83.50 137 VAL A CA 1
ATOM 1003 C C . VAL A 1 137 ? -17.365 2.301 5.058 1.00 83.50 137 VAL A C 1
ATOM 1005 O O . VAL A 1 137 ? -18.264 2.814 5.728 1.00 83.50 137 VAL A O 1
ATOM 1008 N N . LEU A 1 138 ? -16.659 1.256 5.497 1.00 82.50 138 LEU A N 1
ATOM 1009 C CA . LEU A 1 138 ? -16.907 0.627 6.794 1.00 82.50 138 LEU A CA 1
ATOM 1010 C C . LEU A 1 138 ? -16.572 1.573 7.955 1.00 82.50 138 LEU A C 1
ATOM 1012 O O . LEU A 1 138 ? -17.419 1.808 8.814 1.00 82.50 138 LEU A O 1
ATOM 1016 N N . HIS A 1 139 ? -15.388 2.189 7.939 1.00 82.69 139 HIS A N 1
ATOM 1017 C CA . HIS A 1 139 ? -14.976 3.139 8.977 1.00 82.69 139 HIS A CA 1
ATOM 1018 C C . HIS A 1 139 ? -15.838 4.407 8.982 1.00 82.69 139 HIS A C 1
ATOM 1020 O O . HIS A 1 139 ? -16.085 4.972 10.046 1.00 82.69 139 HIS A O 1
ATOM 1026 N N . ARG A 1 140 ? -16.374 4.825 7.823 1.00 82.38 140 ARG A N 1
ATOM 1027 C CA . ARG A 1 140 ? -17.343 5.928 7.743 1.00 82.38 140 ARG A CA 1
ATOM 1028 C C . ARG A 1 140 ? -18.625 5.597 8.498 1.00 82.38 140 ARG A C 1
ATOM 1030 O O . ARG A 1 140 ? -19.141 6.456 9.203 1.00 82.38 140 ARG A O 1
ATOM 1037 N N . LYS A 1 141 ? -19.138 4.368 8.362 1.00 81.12 141 LYS A N 1
ATOM 1038 C CA . LYS A 1 141 ? -20.339 3.919 9.087 1.00 81.12 141 LYS A CA 1
ATOM 1039 C C . LYS A 1 141 ? -20.122 3.848 10.598 1.00 81.12 141 LYS A C 1
ATOM 1041 O O . LYS A 1 141 ? -21.078 4.026 11.339 1.00 81.12 141 LYS A O 1
ATOM 1046 N N . LEU A 1 142 ? -18.886 3.608 11.031 1.00 81.44 142 LEU A N 1
ATOM 1047 C CA . LEU A 1 142 ? -18.499 3.578 12.443 1.00 81.44 142 LEU A CA 1
ATOM 1048 C C . LEU A 1 142 ? -18.254 4.975 13.040 1.00 81.44 142 LEU A C 1
ATOM 1050 O O . LEU A 1 142 ? -18.075 5.085 14.243 1.00 81.44 142 LEU A O 1
ATOM 1054 N N . GLY A 1 143 ? -18.260 6.039 12.226 1.00 79.56 143 GLY A N 1
ATOM 1055 C CA . GLY A 1 143 ? -17.978 7.403 12.689 1.00 79.56 143 GLY A CA 1
ATOM 1056 C C . GLY A 1 143 ? -16.488 7.719 12.865 1.00 79.56 143 GLY A C 1
ATOM 1057 O O . GLY A 1 143 ? -16.152 8.794 13.347 1.00 79.56 143 GLY A O 1
ATOM 1058 N N . ASN A 1 144 ? -15.589 6.835 12.420 1.00 79.69 144 ASN A N 1
ATOM 1059 C CA . ASN A 1 144 ? -14.143 6.938 12.665 1.00 79.69 144 ASN A CA 1
ATOM 1060 C C . ASN A 1 144 ? -13.388 7.787 11.621 1.00 79.69 144 ASN A C 1
ATOM 1062 O O . ASN A 1 144 ? -12.160 7.809 11.623 1.00 79.69 144 ASN A O 1
ATOM 1066 N N . ILE A 1 145 ? -14.079 8.443 10.680 1.00 81.25 145 ILE A N 1
ATOM 1067 C CA . ILE A 1 145 ? -13.432 9.175 9.577 1.00 81.25 145 ILE A CA 1
ATOM 1068 C C . ILE A 1 145 ? -13.566 10.684 9.757 1.00 81.25 145 ILE A C 1
ATOM 1070 O O . ILE A 1 145 ? -14.660 11.235 9.637 1.00 81.25 145 ILE A O 1
ATOM 1074 N N . SER A 1 146 ? -12.424 11.361 9.907 1.00 85.00 146 SER A N 1
ATOM 1075 C CA . SER A 1 146 ? -12.326 12.812 9.723 1.00 85.00 146 SER A CA 1
ATOM 1076 C C . SER A 1 146 ? -12.244 13.153 8.232 1.00 85.00 146 SER A C 1
ATOM 1078 O O . SER A 1 146 ? -11.246 12.882 7.561 1.00 85.00 146 SER A O 1
ATOM 1080 N N . VAL A 1 147 ? -13.308 13.758 7.697 1.00 83.00 147 VAL A N 1
ATOM 1081 C CA . VAL A 1 147 ? -13.394 14.142 6.274 1.00 83.00 147 VAL A CA 1
ATOM 1082 C C . VAL A 1 147 ? -12.375 15.233 5.922 1.00 83.00 147 VAL A C 1
ATOM 1084 O O . VAL A 1 147 ? -11.800 15.195 4.836 1.00 83.00 147 VAL A O 1
ATOM 1087 N N . ALA A 1 148 ? -12.109 16.163 6.846 1.00 82.44 148 ALA A N 1
ATOM 1088 C CA . ALA A 1 148 ? -11.135 17.237 6.652 1.00 82.44 148 ALA A CA 1
ATOM 1089 C C . ALA A 1 148 ? -9.708 16.691 6.482 1.00 82.44 148 ALA A C 1
ATOM 1091 O O . ALA A 1 148 ? -9.015 17.074 5.540 1.00 82.44 148 ALA A O 1
ATOM 1092 N N . LEU A 1 149 ? -9.297 15.742 7.334 1.00 84.06 149 LEU A N 1
ATOM 1093 C CA . LEU A 1 149 ? -8.013 15.053 7.176 1.00 84.06 149 LEU A CA 1
ATOM 1094 C C . LEU A 1 149 ? -7.957 14.263 5.866 1.00 84.06 149 LEU A C 1
ATOM 1096 O O . LEU A 1 149 ? -6.974 14.356 5.136 1.00 84.06 149 LEU A O 1
ATOM 1100 N N . GLY A 1 150 ? -9.020 13.516 5.549 1.00 86.25 150 GLY A N 1
ATOM 1101 C CA . GLY A 1 150 ? -9.082 12.710 4.330 1.00 86.25 150 GLY A CA 1
ATOM 1102 C C . GLY A 1 150 ? -8.879 13.531 3.052 1.00 86.25 150 GLY A C 1
ATOM 1103 O O . GLY A 1 150 ? -8.129 13.116 2.175 1.00 86.25 150 GLY A O 1
ATOM 1104 N N . LEU A 1 151 ? -9.484 14.719 2.960 1.00 86.38 151 LEU A N 1
ATOM 1105 C CA . LEU A 1 151 ? -9.320 15.628 1.816 1.00 86.38 151 LEU A CA 1
ATOM 1106 C C . LEU A 1 151 ? -7.868 16.072 1.611 1.00 86.38 151 LEU A C 1
ATOM 1108 O O . LEU A 1 151 ? -7.386 16.133 0.483 1.00 86.38 151 LEU A O 1
ATOM 1112 N N . ILE A 1 152 ? -7.165 16.360 2.700 1.00 86.62 152 ILE A N 1
ATOM 1113 C CA . ILE A 1 152 ? -5.783 16.843 2.656 1.00 86.62 152 ILE A CA 1
ATOM 1114 C C . ILE A 1 152 ? -4.832 15.716 2.259 1.00 86.62 152 ILE A C 1
ATOM 1116 O O . ILE A 1 152 ? 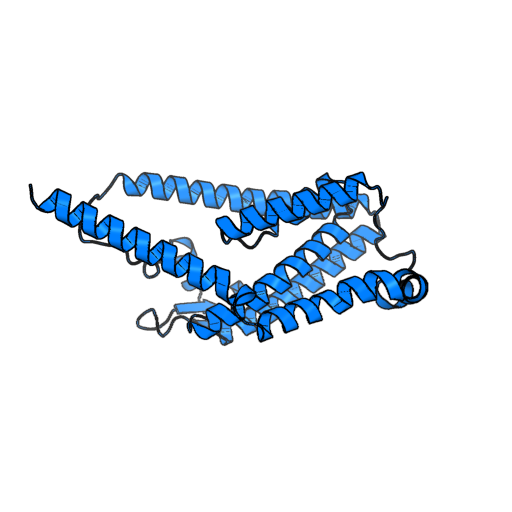-3.998 15.914 1.377 1.00 86.62 152 ILE A O 1
ATOM 1120 N N . PHE A 1 153 ? -5.037 14.517 2.810 1.00 87.12 153 PHE A N 1
ATOM 1121 C CA . PHE A 1 153 ? -4.314 13.322 2.381 1.00 87.12 153 PHE A CA 1
ATOM 1122 C C . PHE A 1 153 ? -4.524 13.017 0.898 1.00 87.12 153 PHE A C 1
ATOM 1124 O O . PHE A 1 153 ? -3.576 12.614 0.230 1.00 87.12 153 PHE A O 1
ATOM 1131 N N . ILE A 1 154 ? -5.734 13.216 0.363 1.00 88.75 154 ILE A N 1
ATOM 1132 C CA . ILE A 1 154 ? -6.002 13.037 -1.070 1.00 88.75 154 ILE A CA 1
ATOM 1133 C C . ILE A 1 154 ? -5.163 14.016 -1.896 1.00 88.75 154 ILE A C 1
ATOM 1135 O O . ILE A 1 154 ? -4.526 13.596 -2.859 1.00 88.75 154 ILE A O 1
ATOM 1139 N N . LEU A 1 155 ? -5.120 15.297 -1.518 1.00 88.06 155 LEU A N 1
ATOM 1140 C CA . LEU A 1 155 ? -4.331 16.304 -2.234 1.00 88.06 155 LEU A CA 1
ATOM 1141 C C . LEU A 1 155 ? -2.832 15.976 -2.214 1.00 88.06 155 LEU A C 1
ATOM 1143 O O . LEU A 1 155 ? -2.207 15.957 -3.275 1.00 88.06 155 LEU A O 1
ATOM 1147 N N . GLY A 1 156 ? -2.280 15.651 -1.042 1.00 88.44 156 GLY A N 1
ATOM 1148 C CA . GLY A 1 156 ? -0.882 15.228 -0.911 1.00 88.44 156 GLY A CA 1
ATOM 1149 C C . GLY A 1 156 ? -0.573 13.968 -1.710 1.00 88.44 156 GLY A C 1
ATOM 1150 O O . GLY A 1 156 ? 0.374 13.934 -2.493 1.00 88.44 156 GLY A O 1
ATOM 1151 N N . SER A 1 157 ? -1.451 12.966 -1.627 1.00 88.69 157 SER A N 1
ATOM 1152 C CA . SER A 1 157 ? -1.299 11.711 -2.368 1.00 88.69 157 SER A CA 1
ATOM 1153 C C . SER A 1 157 ? -1.327 11.923 -3.880 1.00 88.69 157 SER A C 1
ATOM 1155 O O . SER A 1 157 ? -0.537 11.303 -4.584 1.00 88.69 157 SER A O 1
ATOM 1157 N N . ILE A 1 158 ? -2.190 12.805 -4.401 1.00 88.69 158 ILE A N 1
ATOM 1158 C CA . ILE A 1 158 ? -2.238 13.117 -5.838 1.00 88.69 158 ILE A CA 1
ATOM 1159 C C . ILE A 1 158 ? -0.921 13.752 -6.284 1.00 88.69 158 ILE A C 1
ATOM 1161 O O . ILE A 1 158 ? -0.347 13.317 -7.284 1.00 88.69 158 ILE A O 1
ATOM 1165 N N . ILE A 1 159 ? -0.419 14.747 -5.549 1.00 89.81 159 ILE A N 1
ATOM 1166 C CA . ILE A 1 159 ? 0.829 15.442 -5.892 1.00 89.81 159 ILE A CA 1
ATOM 1167 C C . ILE A 1 159 ? 2.014 14.472 -5.814 1.00 89.81 159 ILE A C 1
ATOM 1169 O O . ILE A 1 159 ? 2.789 14.368 -6.769 1.00 89.81 159 ILE A O 1
ATOM 1173 N N . GLY A 1 160 ? 2.126 13.722 -4.717 1.00 90.00 160 GLY A N 1
ATOM 1174 C CA . GLY A 1 160 ? 3.199 12.760 -4.482 1.00 90.00 160 GLY A CA 1
ATOM 1175 C C . GLY A 1 160 ? 3.201 11.610 -5.489 1.00 90.00 160 GLY A C 1
ATOM 1176 O O . GLY A 1 160 ? 4.231 11.339 -6.108 1.00 90.00 160 GLY A O 1
ATOM 1177 N N . ALA A 1 161 ? 2.048 10.974 -5.726 1.00 88.25 161 ALA A N 1
ATOM 1178 C CA . ALA A 1 161 ? 1.929 9.870 -6.678 1.00 88.25 161 ALA A CA 1
ATOM 1179 C C . ALA A 1 161 ? 2.181 10.326 -8.121 1.00 88.25 161 ALA A C 1
ATOM 1181 O O . ALA A 1 161 ? 2.875 9.635 -8.868 1.00 88.25 161 ALA A O 1
ATOM 1182 N N . THR A 1 162 ? 1.680 11.505 -8.509 1.00 87.19 162 THR A N 1
ATOM 1183 C CA . THR A 1 162 ? 1.917 12.057 -9.852 1.00 87.19 162 THR A CA 1
ATOM 1184 C C . THR A 1 162 ? 3.393 12.389 -10.047 1.00 87.19 162 THR A C 1
ATOM 1186 O O . THR A 1 162 ? 3.987 11.979 -11.042 1.00 87.19 162 THR A O 1
ATOM 1189 N N . THR A 1 163 ? 4.018 13.069 -9.082 1.00 90.38 163 THR A N 1
ATOM 1190 C CA . THR A 1 163 ? 5.435 13.451 -9.164 1.00 90.38 163 THR A CA 1
ATOM 1191 C C . THR A 1 163 ? 6.342 12.221 -9.189 1.00 90.38 163 THR A C 1
ATOM 1193 O O . THR A 1 163 ? 7.198 12.106 -10.065 1.00 90.38 163 THR A O 1
ATOM 1196 N N . GLY A 1 164 ? 6.118 11.258 -8.290 1.00 89.50 164 GLY A N 1
ATOM 1197 C CA . GLY A 1 164 ? 6.864 9.998 -8.263 1.00 89.50 164 GLY A CA 1
ATOM 1198 C C . GLY A 1 164 ? 6.676 9.172 -9.538 1.00 89.50 164 GLY A C 1
ATOM 1199 O O . GLY A 1 164 ? 7.648 8.644 -10.078 1.00 89.50 164 GLY A O 1
ATOM 1200 N N . GLY A 1 165 ? 5.451 9.119 -10.071 1.00 87.06 165 GLY A N 1
ATOM 1201 C CA . GLY A 1 165 ? 5.143 8.449 -11.334 1.00 87.06 165 GLY A CA 1
ATOM 1202 C C . GLY A 1 165 ? 5.850 9.083 -12.533 1.00 87.06 165 GLY A C 1
ATOM 1203 O O . GLY A 1 165 ? 6.417 8.364 -13.355 1.00 87.06 165 GLY A O 1
ATOM 1204 N N . VAL A 1 166 ? 5.879 10.418 -12.614 1.00 86.50 166 VAL A N 1
ATOM 1205 C CA . VAL A 1 166 ? 6.601 11.153 -13.666 1.00 86.50 166 VAL A CA 1
ATOM 1206 C C . VAL A 1 166 ? 8.106 10.908 -13.570 1.00 86.50 166 VAL A C 1
ATOM 1208 O O . VAL A 1 166 ? 8.721 10.580 -14.582 1.00 86.50 166 VAL A O 1
ATOM 1211 N N . ILE A 1 167 ? 8.693 10.994 -12.372 1.00 90.44 167 ILE A N 1
ATOM 1212 C CA . ILE A 1 167 ? 10.122 10.712 -12.159 1.00 90.44 167 ILE A CA 1
ATOM 1213 C C . ILE A 1 167 ? 10.452 9.288 -12.610 1.00 90.44 167 ILE A C 1
ATOM 1215 O O . ILE A 1 167 ? 11.376 9.084 -13.397 1.00 90.44 167 ILE A O 1
ATOM 1219 N N . ASN A 1 168 ? 9.672 8.302 -12.163 1.00 87.06 168 ASN A N 1
ATOM 1220 C CA . ASN A 1 168 ? 9.921 6.912 -12.519 1.00 87.06 168 ASN A CA 1
ATOM 1221 C C . ASN A 1 168 ? 9.745 6.654 -14.023 1.00 87.06 168 ASN A C 1
ATOM 1223 O O . ASN A 1 168 ? 10.506 5.884 -14.603 1.00 87.06 168 ASN A O 1
ATOM 1227 N N . ARG A 1 169 ? 8.783 7.322 -14.672 1.00 84.00 169 ARG A N 1
ATOM 1228 C CA . ARG A 1 169 ? 8.591 7.246 -16.125 1.00 84.00 169 ARG A CA 1
ATOM 1229 C C . ARG A 1 169 ? 9.803 7.780 -16.884 1.00 84.00 169 ARG A C 1
ATOM 1231 O O . ARG A 1 169 ? 10.286 7.098 -17.779 1.00 84.00 169 ARG A O 1
ATOM 1238 N N . VAL A 1 170 ? 10.333 8.939 -16.489 1.00 86.81 170 VAL A N 1
ATOM 1239 C CA . VAL A 1 170 ? 11.548 9.509 -17.096 1.00 86.81 170 VAL A CA 1
ATOM 1240 C C . VAL A 1 170 ? 12.735 8.555 -16.938 1.00 86.81 170 VAL A C 1
ATOM 1242 O O . VAL A 1 170 ? 13.464 8.316 -17.895 1.00 86.81 170 VAL A O 1
ATOM 1245 N N . ILE A 1 171 ? 12.910 7.962 -15.753 1.00 88.25 171 ILE A N 1
ATOM 1246 C CA . ILE A 1 171 ? 13.978 6.982 -15.503 1.00 88.25 171 ILE A CA 1
ATOM 1247 C C . ILE A 1 171 ? 13.795 5.737 -16.379 1.00 88.25 171 ILE A C 1
ATOM 1249 O O . ILE A 1 171 ? 14.768 5.230 -16.938 1.00 88.25 171 ILE A O 1
ATOM 1253 N N . TYR A 1 172 ? 12.561 5.256 -16.526 1.00 83.88 172 TYR A N 1
ATOM 1254 C CA . TYR A 1 172 ? 12.262 4.099 -17.363 1.00 83.88 172 TYR A CA 1
ATOM 1255 C C . TYR A 1 172 ? 12.559 4.355 -18.843 1.00 83.88 172 TYR A C 1
ATOM 1257 O O . TYR A 1 172 ? 13.145 3.490 -19.494 1.00 83.88 172 TYR A O 1
ATOM 1265 N N . ASP A 1 173 ? 12.182 5.529 -19.359 1.00 82.19 173 ASP A N 1
ATOM 1266 C CA . ASP A 1 173 ? 12.413 5.913 -20.756 1.00 82.19 173 ASP A CA 1
ATOM 1267 C C . ASP A 1 173 ? 13.918 6.002 -21.078 1.00 82.19 173 ASP A C 1
ATOM 1269 O O . ASP A 1 173 ? 14.323 5.747 -22.211 1.00 82.19 173 ASP A O 1
ATOM 1273 N N . ILE A 1 174 ? 14.758 6.297 -20.075 1.00 87.12 174 ILE A N 1
ATOM 1274 C CA . ILE A 1 174 ? 16.222 6.226 -20.187 1.00 87.12 174 ILE A CA 1
ATOM 1275 C C . ILE A 1 174 ? 16.695 4.768 -20.170 1.00 87.12 174 ILE A C 1
ATOM 1277 O O . ILE A 1 174 ? 17.440 4.340 -21.054 1.00 87.12 174 ILE A O 1
ATOM 1281 N N . ASN A 1 175 ? 16.320 4.007 -19.136 1.00 84.44 175 ASN A N 1
ATOM 1282 C CA . ASN A 1 175 ? 16.679 2.600 -19.020 1.00 84.44 175 ASN A CA 1
ATOM 1283 C C . ASN A 1 175 ? 15.698 1.838 -18.101 1.00 84.44 175 ASN A C 1
ATOM 1285 O O . ASN A 1 175 ? 15.627 2.130 -16.903 1.00 84.44 175 ASN A O 1
ATOM 1289 N N . PRO A 1 176 ? 15.008 0.794 -18.599 1.00 82.56 176 PRO A N 1
ATOM 1290 C CA . PRO A 1 176 ? 14.081 -0.002 -17.794 1.00 82.56 176 PRO A CA 1
ATOM 1291 C C . PRO A 1 176 ? 14.715 -0.626 -16.544 1.00 82.56 176 PRO A C 1
ATOM 1293 O O . PRO A 1 176 ? 14.092 -0.658 -15.486 1.00 82.56 176 PRO A O 1
ATOM 1296 N N . ILE A 1 177 ? 15.973 -1.068 -16.639 1.00 86.44 177 ILE A N 1
ATOM 1297 C CA . ILE A 1 177 ? 16.700 -1.690 -15.521 1.00 86.44 177 ILE A CA 1
ATOM 1298 C C . ILE A 1 177 ? 16.960 -0.655 -14.420 1.00 86.44 177 ILE A C 1
ATOM 1300 O O . ILE A 1 177 ? 16.916 -0.976 -13.234 1.00 86.44 177 ILE A O 1
ATOM 1304 N N . LEU A 1 178 ? 17.196 0.603 -14.806 1.00 87.12 178 LEU A N 1
ATOM 1305 C CA . LEU A 1 178 ? 17.409 1.695 -13.862 1.00 87.12 178 LEU A CA 1
ATOM 1306 C C . LEU A 1 178 ? 16.120 2.044 -13.110 1.00 87.12 178 LEU A C 1
ATOM 1308 O O . LEU A 1 178 ? 16.187 2.336 -11.921 1.00 87.12 178 LEU A O 1
ATOM 1312 N N . SER A 1 179 ? 14.957 1.967 -13.764 1.00 87.50 179 SER A N 1
ATOM 1313 C CA . SER A 1 179 ? 13.655 2.144 -13.102 1.00 87.50 179 SER A CA 1
ATOM 1314 C C . SER A 1 179 ? 13.386 1.028 -12.093 1.00 87.50 179 SER A C 1
ATOM 1316 O O . SER A 1 179 ? 13.034 1.311 -10.949 1.00 87.50 179 SER A O 1
ATOM 1318 N N . ASP A 1 180 ? 13.639 -0.229 -12.464 1.00 88.19 180 ASP A N 1
ATOM 1319 C CA . ASP A 1 180 ? 13.478 -1.365 -11.551 1.00 88.19 180 ASP A CA 1
ATOM 1320 C C . ASP A 1 180 ? 14.424 -1.256 -10.343 1.00 88.19 180 ASP A C 1
ATOM 1322 O O . ASP A 1 180 ? 14.009 -1.474 -9.200 1.00 88.19 180 ASP A O 1
ATOM 1326 N N . ALA A 1 181 ? 15.677 -0.849 -10.570 1.00 90.31 181 ALA A N 1
ATOM 1327 C CA . ALA A 1 181 ? 16.638 -0.585 -9.504 1.00 90.31 181 ALA A CA 1
ATOM 1328 C C . ALA A 1 181 ? 16.192 0.584 -8.611 1.00 90.31 181 ALA A C 1
ATOM 1330 O O . ALA A 1 181 ? 16.229 0.464 -7.388 1.00 90.31 181 ALA A O 1
ATOM 1331 N N . PHE A 1 182 ? 15.724 1.687 -9.199 1.00 91.25 182 PHE A N 1
ATOM 1332 C CA . PHE A 1 182 ? 15.224 2.858 -8.475 1.00 91.25 182 PHE A CA 1
ATOM 1333 C C . PHE A 1 182 ? 14.052 2.501 -7.554 1.00 91.25 182 PHE A C 1
ATOM 1335 O O . PHE A 1 182 ? 14.095 2.802 -6.360 1.00 91.25 182 PHE A O 1
ATOM 1342 N N . ILE A 1 183 ? 13.049 1.790 -8.080 1.00 91.12 183 ILE A N 1
ATOM 1343 C CA . ILE A 1 183 ? 11.904 1.304 -7.301 1.00 91.12 183 ILE A CA 1
ATOM 1344 C C . ILE A 1 183 ? 12.393 0.389 -6.178 1.00 91.12 183 ILE A C 1
ATOM 1346 O O . ILE A 1 183 ? 12.042 0.600 -5.019 1.00 91.12 183 ILE A O 1
ATOM 1350 N N . THR A 1 184 ? 13.243 -0.592 -6.492 1.00 91.00 184 THR A N 1
ATOM 1351 C CA . THR A 1 184 ? 13.751 -1.551 -5.501 1.00 91.00 184 THR A CA 1
ATOM 1352 C C . THR A 1 184 ? 14.502 -0.852 -4.370 1.00 91.00 184 THR A C 1
ATOM 1354 O O . THR A 1 184 ? 14.258 -1.154 -3.206 1.00 91.00 184 THR A O 1
ATOM 1357 N N . VAL A 1 185 ? 15.376 0.110 -4.680 1.00 93.12 185 VAL A N 1
ATOM 1358 C CA . VAL A 1 185 ? 16.138 0.868 -3.674 1.00 93.12 185 VAL A CA 1
ATOM 1359 C C . VAL A 1 185 ? 15.204 1.661 -2.763 1.00 93.12 185 VAL A C 1
ATOM 1361 O O . VAL A 1 185 ? 15.365 1.607 -1.544 1.00 93.12 185 VAL A O 1
ATOM 1364 N N . ILE A 1 186 ? 14.200 2.343 -3.325 1.00 91.50 186 ILE A N 1
ATOM 1365 C CA . ILE A 1 186 ? 13.199 3.073 -2.534 1.00 91.50 186 ILE A CA 1
ATOM 1366 C C . ILE A 1 186 ? 12.424 2.117 -1.626 1.00 91.50 186 ILE A C 1
ATOM 1368 O O . ILE A 1 186 ? 12.281 2.397 -0.436 1.00 91.50 186 ILE A O 1
ATOM 1372 N N . TYR A 1 187 ? 11.964 0.978 -2.150 1.00 89.44 187 TYR A N 1
ATOM 1373 C CA . TYR A 1 187 ? 11.248 -0.021 -1.357 1.00 89.44 187 TYR A CA 1
ATOM 1374 C C . TYR A 1 187 ? 12.121 -0.589 -0.238 1.00 89.44 187 TYR A C 1
ATOM 1376 O O . TYR A 1 187 ? 11.683 -0.627 0.906 1.00 89.44 187 TYR A O 1
ATOM 1384 N N . VAL A 1 188 ? 13.361 -0.987 -0.525 1.00 91.62 188 VAL A N 1
ATOM 1385 C CA . VAL A 1 188 ? 14.285 -1.524 0.487 1.00 91.62 188 VAL A CA 1
ATOM 1386 C C . VAL A 1 188 ? 14.564 -0.488 1.570 1.00 91.62 188 VAL A C 1
ATOM 1388 O O . VAL A 1 188 ? 14.541 -0.824 2.751 1.00 91.62 188 VAL A O 1
ATOM 1391 N N . PHE A 1 189 ? 14.775 0.774 1.198 1.00 93.75 189 PHE A N 1
ATOM 1392 C CA . PHE A 1 189 ? 15.000 1.847 2.160 1.00 93.75 189 PHE A CA 1
ATOM 1393 C C . PHE A 1 189 ? 13.760 2.105 3.026 1.00 93.75 189 PHE A C 1
ATOM 1395 O O . PHE A 1 189 ? 13.850 2.111 4.253 1.00 93.75 189 PHE A O 1
ATOM 1402 N N . MET A 1 190 ? 12.586 2.251 2.405 1.00 90.12 190 MET A N 1
ATOM 1403 C CA . MET A 1 190 ? 11.327 2.510 3.103 1.00 90.12 190 MET A CA 1
ATOM 1404 C C . MET A 1 190 ? 10.947 1.354 4.036 1.00 90.12 190 MET A C 1
ATOM 1406 O O . MET A 1 190 ? 10.646 1.576 5.209 1.00 90.12 190 MET A O 1
ATOM 1410 N N . LEU A 1 191 ? 10.995 0.114 3.541 1.00 88.56 191 LEU A N 1
ATOM 1411 C CA . LEU A 1 191 ? 10.672 -1.080 4.323 1.00 88.56 191 LEU A CA 1
ATOM 1412 C C . LEU A 1 191 ? 11.734 -1.390 5.370 1.00 88.56 191 LEU A C 1
ATOM 1414 O O . LEU A 1 191 ? 11.391 -1.858 6.452 1.00 88.56 191 LEU A O 1
ATOM 1418 N N . GLY A 1 192 ? 13.001 -1.092 5.088 1.00 91.12 192 GLY A N 1
ATOM 1419 C CA . GLY A 1 192 ? 14.086 -1.204 6.054 1.00 91.12 192 GLY A CA 1
ATOM 1420 C C . GLY A 1 192 ? 13.874 -0.271 7.243 1.00 91.12 192 GLY A C 1
ATOM 1421 O O . GLY A 1 192 ? 13.939 -0.718 8.386 1.00 91.12 192 GLY A O 1
ATOM 1422 N N . ILE A 1 193 ? 13.544 1.000 6.988 1.00 91.25 193 ILE A N 1
ATOM 1423 C CA . ILE A 1 193 ? 13.251 1.977 8.046 1.00 91.25 193 ILE A CA 1
ATOM 1424 C C . ILE A 1 193 ? 11.996 1.585 8.818 1.00 91.25 193 ILE A C 1
ATOM 1426 O O . ILE A 1 193 ? 12.022 1.564 10.046 1.00 91.25 193 ILE A O 1
ATOM 1430 N N . LEU A 1 194 ? 10.906 1.253 8.124 1.00 87.25 194 LEU A N 1
ATOM 1431 C CA . LEU A 1 194 ? 9.644 0.896 8.769 1.00 87.25 194 LEU A CA 1
ATOM 1432 C C . LEU A 1 194 ? 9.775 -0.397 9.587 1.00 87.25 194 LEU A C 1
ATOM 1434 O O . LEU A 1 194 ? 9.301 -0.465 10.720 1.00 87.25 194 LEU A O 1
ATOM 1438 N N . GLY A 1 195 ? 10.490 -1.390 9.056 1.00 87.94 195 GLY A N 1
ATOM 1439 C CA . GLY A 1 195 ? 10.830 -2.627 9.752 1.00 87.94 195 GLY A CA 1
ATOM 1440 C C . GLY A 1 195 ? 11.665 -2.364 11.003 1.00 87.94 195 GLY A C 1
ATOM 1441 O O . GLY A 1 195 ? 11.287 -2.797 12.090 1.00 87.94 195 GLY A O 1
ATOM 1442 N N . ALA A 1 196 ? 12.746 -1.590 10.884 1.00 90.50 196 ALA A N 1
ATOM 1443 C CA . ALA A 1 196 ? 13.594 -1.229 12.018 1.00 90.50 196 ALA A CA 1
ATOM 1444 C C . ALA A 1 196 ? 12.831 -0.432 13.086 1.00 90.50 196 ALA A C 1
ATOM 1446 O O . ALA A 1 196 ? 12.974 -0.715 14.274 1.00 90.50 196 ALA A O 1
ATOM 1447 N N . TYR A 1 197 ? 11.987 0.519 12.674 1.00 86.19 197 TYR A N 1
ATOM 1448 C CA . TYR A 1 197 ? 11.139 1.293 13.578 1.00 86.19 197 TYR A CA 1
ATOM 1449 C C . TYR A 1 197 ? 10.141 0.401 14.322 1.00 86.19 197 TYR A C 1
ATOM 1451 O O . TYR A 1 197 ? 10.055 0.477 15.544 1.00 86.19 197 TYR A O 1
ATOM 1459 N N . SER A 1 198 ? 9.442 -0.490 13.613 1.00 84.19 198 SER A N 1
ATOM 1460 C CA . SER A 1 198 ? 8.481 -1.415 14.229 1.00 84.19 198 SER A CA 1
ATOM 1461 C C . SER A 1 198 ? 9.147 -2.394 15.200 1.00 84.19 198 SER A C 1
ATOM 1463 O O . SER A 1 198 ? 8.607 -2.678 16.266 1.00 84.19 198 SER A O 1
ATOM 1465 N N . LEU A 1 199 ? 10.358 -2.863 14.880 1.00 87.81 199 LEU A N 1
ATOM 1466 C CA . LEU A 1 199 ? 11.138 -3.720 15.766 1.00 87.81 199 LEU A CA 1
ATOM 1467 C C . LEU A 1 199 ? 11.611 -2.954 17.003 1.00 87.81 199 LEU A C 1
ATOM 1469 O O . LEU A 1 199 ? 11.548 -3.479 18.113 1.00 87.81 199 LEU A O 1
ATOM 1473 N N . TYR A 1 200 ? 12.077 -1.719 16.821 1.00 87.44 200 TYR A N 1
ATOM 1474 C CA . TYR A 1 200 ? 12.462 -0.848 17.925 1.00 87.44 200 TYR A CA 1
ATOM 1475 C C . TYR A 1 200 ? 11.281 -0.601 18.870 1.00 87.44 200 TYR A C 1
ATOM 1477 O O . TYR A 1 200 ? 11.427 -0.771 20.081 1.00 87.44 200 TYR A O 1
ATOM 1485 N N . ASP A 1 201 ? 10.111 -0.279 18.319 1.00 81.56 201 ASP A N 1
ATOM 1486 C CA . ASP A 1 201 ? 8.884 -0.060 19.084 1.00 81.56 201 ASP A CA 1
ATOM 1487 C C . ASP A 1 201 ? 8.453 -1.330 19.835 1.00 81.56 201 ASP A C 1
ATOM 1489 O O . ASP A 1 201 ? 8.224 -1.296 21.044 1.00 81.56 201 ASP A O 1
ATOM 1493 N N . PHE A 1 202 ? 8.485 -2.488 19.170 1.00 84.50 202 PHE A N 1
ATOM 1494 C CA . PHE A 1 202 ? 8.206 -3.780 19.798 1.00 84.50 202 PHE A CA 1
ATOM 1495 C C . PHE A 1 202 ? 9.163 -4.098 20.958 1.00 84.50 202 PHE A C 1
ATOM 1497 O O . PHE A 1 202 ? 8.732 -4.531 22.030 1.00 84.50 202 PHE A O 1
ATOM 1504 N N . LEU A 1 203 ? 10.470 -3.874 20.784 1.00 88.69 203 LEU A N 1
ATOM 1505 C CA . LEU A 1 203 ? 11.462 -4.097 21.841 1.00 88.69 203 LEU A CA 1
ATOM 1506 C C . LEU A 1 203 ? 11.270 -3.128 23.014 1.00 88.69 203 LEU A C 1
ATOM 1508 O O . LEU A 1 203 ? 11.417 -3.523 24.175 1.00 88.69 203 LEU A O 1
ATOM 1512 N N . GLN A 1 204 ? 10.913 -1.876 22.728 1.00 81.81 204 GLN A N 1
ATOM 1513 C CA . GLN A 1 204 ? 10.627 -0.867 23.740 1.00 81.81 204 GLN A CA 1
ATOM 1514 C C . GLN A 1 204 ? 9.353 -1.199 24.531 1.00 81.81 204 GLN A C 1
ATOM 1516 O O . GLN A 1 204 ? 9.361 -1.086 25.761 1.00 81.81 204 GLN A O 1
ATOM 1521 N N . ALA A 1 205 ? 8.298 -1.659 23.854 1.00 78.50 205 ALA A N 1
ATOM 1522 C CA . ALA A 1 205 ? 7.062 -2.130 24.472 1.00 78.50 205 ALA A CA 1
ATOM 1523 C C . ALA A 1 205 ? 7.304 -3.375 25.338 1.00 78.50 205 ALA A C 1
ATOM 1525 O O . ALA A 1 205 ? 6.853 -3.438 26.478 1.00 78.50 205 ALA A O 1
ATOM 1526 N N . ARG A 1 206 ? 8.117 -4.328 24.861 1.00 82.69 206 ARG A N 1
ATOM 1527 C CA . ARG A 1 206 ? 8.495 -5.517 25.641 1.00 82.69 206 ARG A CA 1
ATOM 1528 C C . ARG A 1 206 ? 9.247 -5.157 26.926 1.00 82.69 206 ARG A C 1
ATOM 1530 O O . ARG A 1 206 ? 9.060 -5.804 27.957 1.00 82.69 206 ARG A O 1
ATOM 1537 N N . LYS A 1 207 ? 10.099 -4.129 26.878 1.00 77.81 207 LYS A N 1
ATOM 1538 C CA . LYS A 1 207 ? 10.845 -3.643 28.046 1.00 77.81 207 LYS A CA 1
ATOM 1539 C C . LYS A 1 207 ? 9.943 -2.929 29.059 1.00 77.81 207 LYS A C 1
ATOM 1541 O O . LYS A 1 207 ? 10.203 -3.037 30.253 1.00 77.81 207 LYS A O 1
ATOM 1546 N N . SER A 1 208 ? 8.893 -2.236 28.610 1.00 61.38 208 SER A N 1
ATOM 1547 C CA . SER A 1 208 ? 7.935 -1.568 29.501 1.00 61.38 208 SER A CA 1
ATOM 1548 C C . SER A 1 208 ? 6.915 -2.531 30.115 1.00 61.38 208 SER A C 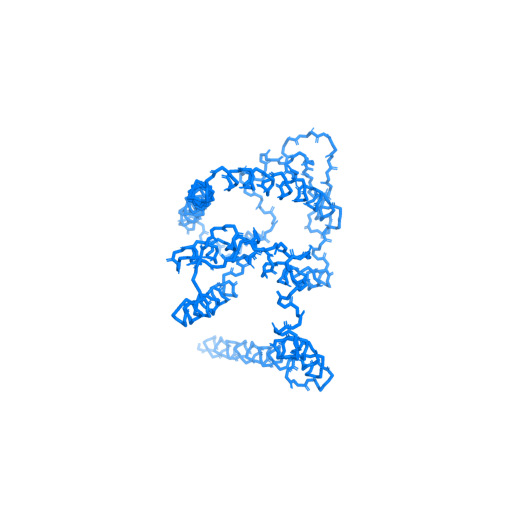1
ATOM 1550 O O . SER A 1 208 ? 6.523 -2.314 31.249 1.00 61.38 208 SER A O 1
ATOM 1552 N N . SER A 1 209 ? 6.571 -3.646 29.461 1.00 52.28 209 SER A N 1
ATOM 1553 C CA . SER A 1 209 ? 5.742 -4.710 30.061 1.00 52.28 209 SER A CA 1
ATOM 1554 C C . SER A 1 209 ? 6.413 -5.480 31.213 1.00 52.28 209 SER A C 1
ATOM 1556 O O . SER A 1 209 ? 5.752 -6.253 31.894 1.00 52.28 209 SER A O 1
ATOM 1558 N N . GLY A 1 210 ? 7.716 -5.281 31.453 1.00 46.41 210 GLY A N 1
ATOM 1559 C CA . GLY A 1 210 ? 8.414 -5.799 32.639 1.00 46.41 210 GLY A CA 1
ATOM 1560 C C . GLY A 1 210 ? 8.287 -4.911 33.886 1.00 46.41 210 GLY A C 1
ATOM 1561 O O . GLY A 1 210 ? 8.778 -5.293 34.946 1.00 46.41 210 GLY A O 1
ATOM 1562 N N . ALA A 1 211 ? 7.660 -3.736 33.770 1.00 44.00 211 ALA A N 1
ATOM 1563 C CA . ALA A 1 211 ? 7.418 -2.806 34.864 1.00 44.00 211 ALA A CA 1
ATOM 1564 C C . ALA A 1 211 ? 5.923 -2.443 34.886 1.00 44.00 211 ALA A C 1
ATOM 1566 O O . ALA A 1 211 ? 5.435 -1.810 33.958 1.00 44.00 211 ALA A O 1
ATOM 1567 N N . GLU A 1 212 ? 5.233 -2.834 35.961 1.00 38.94 212 GLU A N 1
ATOM 1568 C CA . GLU A 1 212 ? 3.809 -2.576 36.261 1.00 38.94 212 GLU A CA 1
ATOM 1569 C C . GLU A 1 212 ? 2.793 -3.568 35.675 1.00 38.94 212 GLU A C 1
ATOM 1571 O O . GLU A 1 212 ? 1.972 -3.256 34.815 1.00 38.94 212 GLU A O 1
ATOM 1576 N N . ASP A 1 213 ? 2.784 -4.763 36.265 1.00 36.81 213 ASP A N 1
ATOM 1577 C CA . ASP A 1 213 ? 1.607 -5.630 36.320 1.00 36.81 213 ASP A CA 1
ATOM 1578 C C . ASP A 1 213 ? 0.676 -5.111 37.440 1.00 36.81 213 ASP A C 1
ATOM 1580 O O . ASP A 1 213 ? 0.661 -5.615 38.562 1.00 36.81 213 ASP A O 1
ATOM 1584 N N . SER A 1 214 ? -0.038 -4.016 37.166 1.00 33.56 214 SER A N 1
ATOM 1585 C CA . SER A 1 214 ? -1.084 -3.480 38.047 1.00 33.56 214 SER A CA 1
ATOM 1586 C C . SER A 1 214 ? -2.440 -3.721 37.397 1.00 33.56 214 SER A C 1
ATOM 1588 O O . SER A 1 214 ? -2.931 -2.930 36.588 1.00 33.56 214 SER A O 1
ATOM 1590 N N . ALA A 1 215 ? -3.051 -4.849 37.756 1.00 37.47 215 ALA A N 1
ATOM 1591 C CA . ALA A 1 215 ? -4.459 -5.123 37.515 1.00 37.47 215 ALA A CA 1
ATOM 1592 C C . ALA A 1 215 ? -5.296 -3.931 38.028 1.00 37.47 215 ALA A C 1
ATOM 1594 O O . ALA A 1 215 ? -5.271 -3.635 39.218 1.00 37.47 215 ALA A O 1
ATOM 1595 N N . HIS A 1 216 ? -6.016 -3.259 37.122 1.00 33.66 216 HIS A N 1
ATOM 1596 C CA . HIS A 1 216 ? -6.721 -1.972 37.297 1.00 33.66 216 HIS A CA 1
ATOM 1597 C C . HIS A 1 216 ? -5.891 -0.703 37.051 1.00 33.66 216 HIS A C 1
ATOM 1599 O O . HIS A 1 216 ? -5.740 0.159 37.909 1.00 33.66 216 HIS A O 1
ATOM 1605 N N . GLY A 1 217 ? -5.448 -0.535 35.809 1.00 34.50 217 GLY A N 1
ATOM 1606 C CA . GLY A 1 217 ? -4.907 0.726 35.307 1.00 34.50 217 GLY A CA 1
ATOM 1607 C C . GLY A 1 217 ? -4.700 0.645 33.806 1.00 34.50 217 GLY A C 1
ATOM 1608 O O . GLY A 1 217 ? -3.592 0.837 33.322 1.00 34.50 217 GLY A O 1
ATOM 1609 N N . GLY A 1 218 ? -5.739 0.235 33.073 1.00 34.53 218 GLY A N 1
ATOM 1610 C CA . GLY A 1 218 ? -5.648 0.073 31.628 1.00 34.53 218 GLY A CA 1
ATOM 1611 C C . GLY A 1 218 ? -5.257 1.399 30.990 1.00 34.53 218 GLY A C 1
ATOM 1612 O O . GLY A 1 218 ? -6.071 2.321 30.954 1.00 34.53 218 GLY A O 1
ATOM 1613 N N . LYS A 1 219 ? -4.020 1.483 30.487 1.00 39.78 219 LYS A N 1
ATOM 1614 C CA . LYS A 1 219 ? -3.650 2.437 29.439 1.00 39.78 219 LYS A CA 1
ATOM 1615 C C . LYS A 1 219 ? -4.753 2.347 28.394 1.00 39.78 219 LYS A C 1
ATOM 1617 O O . LYS A 1 219 ? -4.959 1.284 27.810 1.00 39.78 219 LYS A O 1
ATOM 1622 N N . SER A 1 220 ? -5.542 3.404 28.256 1.00 42.28 220 SER A N 1
ATOM 1623 C CA . SER A 1 220 ? -6.613 3.421 27.270 1.00 42.28 220 SER A CA 1
ATOM 1624 C C . SER A 1 220 ? -5.943 3.445 25.903 1.00 42.28 220 SER A C 1
ATOM 1626 O O . SER A 1 220 ? -5.327 4.441 25.521 1.00 42.28 220 SER A O 1
ATOM 1628 N N . GLU A 1 221 ? -5.989 2.313 25.198 1.00 44.28 221 GLU A N 1
ATOM 1629 C CA . GLU A 1 221 ? -5.547 2.225 23.809 1.00 44.28 221 GLU A CA 1
ATOM 1630 C C . GLU A 1 221 ? -6.208 3.368 23.023 1.00 44.28 221 GLU A C 1
ATOM 1632 O O . GLU A 1 221 ? -7.425 3.402 22.854 1.00 44.28 221 GLU A O 1
ATOM 1637 N N . GLY A 1 222 ? -5.406 4.356 22.613 1.00 49.41 222 GLY A N 1
ATOM 1638 C CA . GLY A 1 222 ? -5.858 5.528 21.857 1.00 49.41 222 GLY A CA 1
ATOM 1639 C C . GLY A 1 222 ? -5.701 6.893 22.543 1.00 49.41 222 GLY A C 1
ATOM 1640 O O . GLY A 1 222 ? -5.675 7.897 21.822 1.00 49.41 222 GLY A O 1
ATOM 1641 N N . ALA A 1 223 ? -5.543 6.958 23.873 1.00 46.59 223 ALA A N 1
ATOM 1642 C CA . ALA A 1 223 ? -5.355 8.227 24.595 1.00 46.59 223 ALA A CA 1
ATOM 1643 C C . ALA A 1 223 ? -3.876 8.617 24.759 1.00 46.59 223 ALA A C 1
ATOM 1645 O O . ALA A 1 223 ? -3.531 9.792 24.618 1.00 46.59 223 ALA A O 1
ATOM 1646 N N . ASP A 1 224 ? -2.995 7.641 24.993 1.00 53.97 224 ASP A N 1
ATOM 1647 C CA . ASP A 1 224 ? -1.563 7.894 25.156 1.00 53.97 224 ASP A CA 1
ATOM 1648 C C . ASP A 1 224 ? -0.867 8.012 23.795 1.00 53.97 224 ASP A C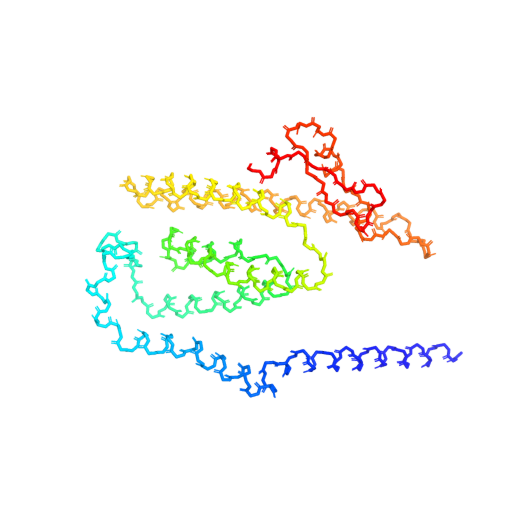 1
ATOM 1650 O O . ASP A 1 224 ? -0.676 7.047 23.054 1.00 53.97 224 ASP A O 1
ATOM 1654 N N . ILE A 1 225 ? -0.498 9.244 23.451 1.00 58.16 225 ILE A N 1
ATOM 1655 C CA . ILE A 1 225 ? 0.247 9.566 22.236 1.00 58.16 225 ILE A CA 1
ATOM 1656 C C . ILE A 1 225 ? 1.716 9.173 22.447 1.00 58.16 225 ILE A C 1
ATOM 1658 O O . ILE A 1 225 ? 2.355 9.645 23.385 1.00 58.16 225 ILE A O 1
ATOM 1662 N N . GLY A 1 226 ? 2.277 8.352 21.554 1.00 64.06 226 GLY A N 1
ATOM 1663 C CA . GLY A 1 226 ? 3.714 8.058 21.544 1.00 64.06 226 GLY A CA 1
ATOM 1664 C C . GLY A 1 226 ? 4.582 9.323 21.424 1.00 64.06 226 GLY A C 1
ATOM 1665 O O . GLY A 1 226 ? 4.142 10.369 20.946 1.00 64.06 226 GLY A O 1
ATOM 1666 N N . SER A 1 227 ? 5.856 9.233 21.810 1.00 68.00 227 SER A N 1
ATOM 1667 C CA . SER A 1 227 ? 6.773 10.388 21.854 1.00 68.00 227 SER A CA 1
ATOM 1668 C C . SER A 1 227 ? 6.952 11.108 20.506 1.00 68.00 227 SER A C 1
ATOM 1670 O O . SER A 1 227 ? 7.209 12.312 20.468 1.00 68.00 227 SER A O 1
ATOM 1672 N N . LEU A 1 228 ? 6.796 10.392 19.389 1.00 68.38 228 LEU A N 1
ATOM 1673 C CA . LEU A 1 228 ? 6.915 10.929 18.033 1.00 68.38 228 LEU A CA 1
ATOM 1674 C C . LEU A 1 228 ? 5.668 11.722 17.595 1.00 68.38 228 LEU A C 1
ATOM 1676 O O . LEU A 1 228 ? 5.824 12.884 17.213 1.00 68.38 228 LEU A O 1
ATOM 1680 N N . PRO A 1 229 ? 4.436 11.187 17.694 1.00 70.62 229 PRO A N 1
ATOM 1681 C CA . PRO A 1 229 ? 3.247 11.978 17.397 1.00 70.62 229 PRO A CA 1
ATOM 1682 C C . PRO A 1 229 ? 3.055 13.180 18.340 1.00 70.62 229 PRO A C 1
ATOM 1684 O O . PRO A 1 229 ? 2.597 14.216 17.869 1.00 70.62 229 PRO A O 1
ATOM 1687 N N . GLN A 1 230 ? 3.500 13.133 19.606 1.00 72.50 230 GLN A N 1
ATOM 1688 C CA . GLN A 1 230 ? 3.520 14.332 20.468 1.00 72.50 230 GLN A CA 1
ATOM 1689 C C . GLN A 1 230 ? 4.445 15.424 19.913 1.00 72.50 230 GLN A C 1
ATOM 1691 O O . GLN A 1 230 ? 4.072 16.597 19.869 1.00 72.50 230 GLN A O 1
ATOM 1696 N N . LYS A 1 231 ? 5.641 15.047 19.437 1.00 77.06 231 LYS A N 1
ATOM 1697 C CA . LYS A 1 231 ? 6.569 15.991 18.797 1.00 77.06 231 LYS A CA 1
ATOM 1698 C C . LYS A 1 231 ? 5.981 16.588 17.525 1.00 77.06 231 LYS A C 1
ATOM 1700 O O . LYS A 1 231 ? 6.055 17.798 17.353 1.00 77.06 231 LYS A O 1
ATOM 1705 N N . LEU A 1 232 ? 5.360 15.785 16.665 1.00 73.56 232 LEU A N 1
ATOM 1706 C CA . LEU A 1 232 ? 4.727 16.288 15.440 1.00 73.56 232 LEU A CA 1
ATOM 1707 C C . LEU A 1 232 ? 3.571 17.256 15.730 1.00 73.56 232 LEU A C 1
ATOM 1709 O O . LEU A 1 232 ? 3.464 18.285 15.070 1.00 73.56 232 LEU A O 1
ATOM 1713 N N . GLN A 1 233 ? 2.755 16.980 16.752 1.00 74.75 233 GLN A N 1
ATOM 1714 C CA . GLN A 1 233 ? 1.664 17.872 17.170 1.00 74.75 233 GLN A CA 1
ATOM 1715 C C . GLN A 1 233 ? 2.159 19.164 17.836 1.00 74.75 233 GLN A C 1
ATOM 1717 O O . GLN A 1 233 ? 1.434 20.154 17.856 1.00 74.75 233 GLN A O 1
ATOM 1722 N N . SER A 1 234 ? 3.391 19.182 18.354 1.00 77.56 234 SER A N 1
ATOM 1723 C CA . SER A 1 234 ? 3.986 20.389 18.940 1.00 77.56 234 SER A CA 1
ATOM 1724 C C . SER A 1 234 ? 4.360 21.454 17.897 1.00 77.56 234 SER A C 1
ATOM 1726 O O . SER A 1 234 ? 4.456 22.638 18.226 1.00 77.56 234 SER A O 1
ATOM 1728 N N . TYR A 1 235 ? 4.532 21.063 16.628 1.00 79.38 235 TYR A N 1
ATOM 1729 C CA . TYR A 1 235 ? 4.841 21.985 15.537 1.00 79.38 235 TYR A CA 1
ATOM 1730 C C . TYR A 1 235 ? 3.570 22.678 15.024 1.00 79.38 235 TYR A C 1
ATOM 1732 O O . TYR A 1 235 ? 2.797 22.123 14.244 1.00 79.38 235 TYR A O 1
ATOM 1740 N N . ASN A 1 236 ? 3.383 23.934 15.431 1.00 75.94 236 ASN A N 1
ATOM 1741 C CA . ASN A 1 236 ? 2.225 24.758 15.074 1.00 75.94 236 ASN A CA 1
ATOM 1742 C C . ASN A 1 236 ? 2.453 25.574 13.788 1.00 75.94 236 ASN A C 1
ATOM 1744 O O . ASN A 1 236 ? 2.513 26.802 13.833 1.00 75.94 236 ASN A O 1
ATOM 1748 N N . ILE A 1 237 ? 2.595 24.906 12.640 1.00 79.38 237 ILE A N 1
ATOM 1749 C CA . ILE A 1 237 ? 2.689 25.589 11.337 1.00 79.38 237 ILE A CA 1
ATOM 1750 C C . ILE A 1 237 ? 1.278 25.670 10.718 1.00 79.38 237 ILE A C 1
ATOM 1752 O O . ILE A 1 237 ? 0.693 24.622 10.430 1.00 79.38 237 ILE A O 1
ATOM 1756 N N . PRO A 1 238 ? 0.695 26.867 10.515 1.00 75.44 238 PRO A N 1
ATOM 1757 C CA . PRO A 1 238 ? -0.636 27.007 9.923 1.00 75.44 238 PRO A CA 1
ATOM 1758 C C . PRO A 1 238 ? -0.630 26.632 8.425 1.00 75.44 238 PRO A C 1
ATOM 1760 O O . PRO A 1 238 ? 0.359 26.910 7.747 1.00 75.44 238 PRO A O 1
ATOM 1763 N N . PRO A 1 239 ? -1.721 26.063 7.871 1.00 80.50 239 PRO A N 1
ATOM 1764 C CA . PRO A 1 239 ? -3.007 25.771 8.510 1.00 80.50 239 PRO A CA 1
ATOM 1765 C C . PRO A 1 239 ? -2.992 24.493 9.374 1.00 80.50 239 PRO A C 1
ATOM 1767 O O . PRO A 1 239 ? -2.416 23.470 9.004 1.00 80.50 239 PRO A O 1
ATOM 1770 N N . MET A 1 240 ? -3.660 24.562 10.531 1.00 80.12 240 MET A N 1
ATOM 1771 C CA . MET A 1 240 ? -3.808 23.447 11.479 1.00 80.12 240 MET A CA 1
ATOM 1772 C C . MET A 1 240 ? -5.135 22.730 11.249 1.00 80.12 240 MET A C 1
ATOM 1774 O O . MET A 1 240 ? -6.168 23.380 11.097 1.00 80.12 240 MET A O 1
ATOM 1778 N N . ILE A 1 241 ? -5.118 21.400 11.278 1.00 80.81 241 ILE A N 1
ATOM 1779 C CA . ILE A 1 241 ? -6.304 20.577 11.031 1.00 80.81 241 ILE A CA 1
ATOM 1780 C C . ILE A 1 241 ? -6.686 19.871 12.320 1.00 80.81 241 ILE A C 1
ATOM 1782 O O . ILE A 1 241 ? -5.840 19.222 12.940 1.00 80.81 241 ILE A O 1
ATOM 1786 N N . THR A 1 242 ? -7.951 20.006 12.719 1.00 79.56 242 THR A N 1
ATOM 1787 C CA . THR A 1 242 ? -8.503 19.320 13.888 1.00 79.56 242 THR A CA 1
ATOM 1788 C C . THR A 1 242 ? -9.052 17.947 13.514 1.00 79.56 242 THR A C 1
ATOM 1790 O O . THR A 1 242 ? -9.569 17.723 12.415 1.00 79.56 242 THR A O 1
ATOM 1793 N N . PHE A 1 243 ? -8.908 16.997 14.430 1.00 79.00 243 PHE A N 1
ATOM 1794 C CA . PHE A 1 243 ? -9.446 15.649 14.312 1.00 79.00 243 PHE A CA 1
ATOM 1795 C C . PHE A 1 243 ? -9.704 15.046 15.695 1.00 79.00 243 PHE A C 1
ATOM 1797 O O . PHE A 1 243 ? -9.271 15.592 16.706 1.00 79.00 243 PHE A O 1
ATOM 1804 N N . ASP A 1 244 ? -10.435 13.933 15.751 1.00 71.94 244 ASP A N 1
ATOM 1805 C CA . ASP A 1 244 ? -10.740 13.199 16.990 1.00 71.94 244 ASP A CA 1
ATOM 1806 C C . ASP A 1 244 ? -11.457 14.007 18.087 1.00 71.94 244 ASP A C 1
ATOM 1808 O O . ASP A 1 244 ? -11.355 13.689 19.271 1.00 71.94 244 ASP A O 1
ATOM 1812 N N . GLU A 1 245 ? -12.237 15.022 17.705 1.00 70.88 245 GLU A N 1
ATOM 1813 C CA . GLU A 1 245 ? -12.988 15.870 18.648 1.00 70.88 245 GLU A CA 1
ATOM 1814 C C . GLU A 1 245 ? -14.016 15.085 19.485 1.00 70.88 245 GLU A C 1
ATOM 1816 O O . GLU A 1 245 ? -14.362 15.501 20.587 1.00 70.88 245 GLU A O 1
ATOM 1821 N N . GLY A 1 246 ? -14.472 13.926 18.994 1.00 65.56 246 GLY A N 1
ATOM 1822 C CA . GLY A 1 246 ? -15.368 13.019 19.721 1.00 65.56 246 GLY A CA 1
ATOM 1823 C C . GLY A 1 246 ? -14.669 11.964 20.589 1.00 65.56 246 GLY A C 1
ATOM 1824 O O . GLY A 1 246 ? -15.352 11.263 21.329 1.00 65.56 246 GLY A O 1
ATOM 1825 N N . LEU A 1 247 ? -13.340 11.822 20.495 1.00 67.31 247 LEU A N 1
ATOM 1826 C CA . LEU A 1 247 ? -12.566 10.786 21.199 1.00 67.31 247 LEU A CA 1
ATOM 1827 C C . LEU A 1 247 ? -11.669 11.361 22.303 1.00 67.31 247 LEU A C 1
ATOM 1829 O O . LEU A 1 247 ? -11.441 10.690 23.306 1.00 67.31 247 LEU A O 1
ATOM 1833 N N . VAL A 1 248 ? -11.168 12.590 22.139 1.00 68.69 248 VAL A N 1
ATOM 1834 C CA . VAL A 1 248 ? -10.272 13.243 23.105 1.00 68.69 248 VAL A CA 1
ATOM 1835 C C . VAL A 1 248 ? -10.831 14.622 23.478 1.00 68.69 248 VAL A C 1
ATOM 1837 O O . VAL A 1 248 ? -11.131 15.406 22.573 1.00 68.69 248 VAL A O 1
ATOM 1840 N N . PRO A 1 249 ? -10.951 14.971 24.778 1.00 61.09 249 PRO A N 1
ATOM 1841 C CA . PRO A 1 249 ? -11.392 16.300 25.198 1.00 61.09 249 PRO A CA 1
ATOM 1842 C C . PRO A 1 249 ? -10.490 17.394 24.605 1.00 61.09 249 PRO A C 1
ATOM 1844 O O . PRO A 1 249 ? -9.296 17.439 24.892 1.00 61.09 249 PRO A O 1
ATOM 1847 N N . GLY A 1 250 ? -11.055 18.268 23.766 1.00 67.81 250 GLY A N 1
ATOM 1848 C CA . GLY A 1 250 ? -10.326 19.350 23.086 1.00 67.81 250 GLY A CA 1
ATOM 1849 C C . GLY A 1 250 ? -9.808 19.024 21.677 1.00 67.81 250 GLY A C 1
ATOM 1850 O O . GLY A 1 250 ? -9.317 19.933 21.006 1.00 67.81 250 GLY A O 1
ATOM 1851 N N . GLY A 1 251 ? -9.967 17.778 21.208 1.00 70.31 251 GLY A N 1
ATOM 1852 C CA . GLY A 1 251 ? -9.541 17.331 19.880 1.00 70.31 251 GLY A CA 1
ATOM 1853 C C . GLY A 1 251 ? -8.020 17.312 19.684 1.00 70.31 251 GLY A C 1
ATOM 1854 O O . GLY A 1 251 ? -7.252 17.948 20.404 1.00 70.31 251 GLY A O 1
ATOM 1855 N N . ARG A 1 252 ? -7.555 16.570 18.680 1.00 78.69 252 ARG A N 1
ATOM 1856 C CA . ARG A 1 252 ? -6.151 16.562 18.249 1.00 78.69 252 ARG A CA 1
ATOM 1857 C C . ARG A 1 252 ? -5.948 17.537 17.094 1.00 78.69 252 ARG A C 1
ATOM 1859 O O . ARG A 1 252 ? -6.868 17.790 16.317 1.00 78.69 252 ARG A O 1
ATOM 1866 N N . LYS A 1 253 ? -4.740 18.095 16.980 1.00 80.19 253 LYS A N 1
ATOM 1867 C CA . LYS A 1 253 ? -4.362 19.015 15.898 1.00 80.19 253 LYS A CA 1
ATOM 1868 C C . LYS A 1 253 ? -3.048 18.596 15.270 1.00 80.19 253 LYS A C 1
ATOM 1870 O O . LYS A 1 253 ? -2.128 18.214 15.982 1.00 80.19 253 LYS A O 1
ATOM 1875 N N . ILE A 1 254 ? -2.951 18.701 13.951 1.00 82.38 254 ILE A N 1
ATOM 1876 C CA . ILE A 1 254 ? -1.700 18.489 13.218 1.00 82.38 254 ILE A CA 1
ATOM 1877 C C . ILE A 1 254 ? -1.555 19.547 12.124 1.00 82.38 254 ILE A C 1
ATOM 1879 O O . ILE A 1 254 ? -2.551 20.005 11.556 1.00 82.38 254 ILE A O 1
ATOM 1883 N N . SER A 1 255 ? -0.317 19.961 11.858 1.00 81.81 255 SER A N 1
ATOM 1884 C CA . SER A 1 255 ? -0.025 20.869 10.752 1.00 81.81 255 SER A CA 1
ATOM 1885 C C . SER A 1 255 ? -0.206 20.161 9.410 1.00 81.81 255 SER A C 1
ATOM 1887 O O . SER A 1 255 ? 0.230 19.023 9.231 1.00 81.81 255 SER A O 1
ATOM 1889 N N . TRP A 1 256 ? -0.807 20.869 8.453 1.00 78.75 256 TRP A N 1
ATOM 1890 C CA . TRP A 1 256 ? -1.012 20.409 7.079 1.00 78.75 256 TRP A CA 1
ATOM 1891 C C . TRP A 1 256 ? 0.276 19.954 6.377 1.00 78.75 256 TRP A C 1
ATOM 1893 O O . TRP A 1 256 ? 0.235 19.014 5.591 1.00 78.75 256 TRP A O 1
ATOM 1903 N N . VAL A 1 257 ? 1.424 20.560 6.702 1.00 78.69 257 VAL A N 1
ATOM 1904 C CA . VAL A 1 257 ? 2.721 20.253 6.068 1.00 78.69 257 VAL A CA 1
ATOM 1905 C C . VAL A 1 257 ? 3.163 18.808 6.311 1.00 78.69 257 VAL A C 1
ATOM 1907 O O . VAL A 1 257 ? 3.850 18.232 5.480 1.00 78.69 257 VAL A O 1
ATOM 1910 N N . PHE A 1 258 ? 2.759 18.195 7.425 1.00 79.19 258 PHE A N 1
ATOM 1911 C CA . PHE A 1 258 ? 3.093 16.794 7.704 1.00 79.19 258 PHE A CA 1
ATOM 1912 C C . PHE A 1 258 ? 2.146 15.795 7.028 1.00 79.19 258 PHE A C 1
ATOM 1914 O O . PHE A 1 258 ? 2.343 14.589 7.166 1.00 79.19 258 PHE A O 1
ATOM 1921 N N . LEU A 1 259 ? 1.101 16.275 6.350 1.00 76.25 259 LEU A N 1
ATOM 1922 C CA . LEU A 1 259 ? 0.081 15.444 5.710 1.00 76.25 259 LEU A CA 1
ATOM 1923 C C . LEU A 1 259 ? 0.163 15.448 4.176 1.00 76.25 259 LEU A C 1
ATOM 1925 O O . LEU A 1 259 ? -0.576 14.687 3.547 1.00 76.25 259 LEU A O 1
ATOM 1929 N N . VAL A 1 260 ? 1.000 16.311 3.589 1.00 75.12 260 VAL A N 1
ATOM 1930 C CA . VAL A 1 260 ? 1.120 16.536 2.139 1.00 75.12 260 VAL A CA 1
ATOM 1931 C C . VAL A 1 260 ? 2.481 16.125 1.613 1.00 75.12 260 VAL A C 1
ATOM 1933 O O . VAL A 1 260 ? 3.488 16.428 2.287 1.00 75.12 260 VAL A O 1
#

Secondary structure (DSSP, 8-state):
-HHHHHHHHHHHHHHHHHHHHHHHHHHHHHS-HHHHHHHHHHHHHHHHHHHHSTTTHHHHHHHHT-STTS---S---HHHHHHHHHHHHHHHHHHHHH-S-SHHHHHHHHHHTT--HHHHHHHHHHHHHHHHHHHHHHHHHTT---HHHHHHHHHHHHHHHHHHHHHHHHHHHH-HHHHHHHHHHHHHHHHHHHHHHHHHHHHHHHHHTTS---SS----TTTS--HHHHHHHH---SSEEEE-TTTSTT-EEEEGGGT-

Solvent-accessible surface area (backbone atoms only — not comparable to full-atom values): 14758 Å² total; per-residue (Å²): 123,63,65,66,55,52,50,50,50,50,54,51,49,50,52,51,52,51,54,50,49,52,51,54,62,64,36,56,50,80,69,32,70,68,51,42,48,52,52,51,56,65,44,42,57,57,53,49,47,56,65,75,30,54,71,65,39,64,74,51,39,32,78,80,68,40,38,101,77,26,87,64,70,90,69,93,43,74,66,48,56,54,48,52,52,52,49,51,50,54,44,50,51,52,23,66,74,69,67,50,79,44,57,85,52,47,25,60,53,37,33,73,65,70,39,54,41,75,55,23,48,53,53,34,51,56,56,38,50,59,51,48,54,56,51,51,56,54,37,50,76,71,67,74,62,56,64,71,56,51,54,46,40,49,55,22,48,52,54,51,52,51,51,52,50,51,53,45,48,56,41,31,76,75,34,58,68,56,27,36,48,51,53,49,52,52,50,52,52,54,50,48,51,51,49,51,49,52,51,50,51,51,53,52,51,58,60,48,70,76,58,80,93,56,91,91,66,78,78,55,91,86,72,75,71,54,79,62,62,50,54,54,44,66,47,84,49,81,64,70,45,74,39,58,63,91,79,40,96,87,36,46,56,41,27,49,75,84,52,81

InterPro domains:
  IPR002781 Transmembrane protein TauE-like, transmembrane domain [PF01925] (85-204)
  IPR051598 4-Toluene sulfonate uptake permease/Inactive protease-like domain-containing protein [PTHR43701] (80-234)

Sequence (260 aa):
MNFFKEWGKFMMMGAKAHAKWELDVSNVILGDKKRLVILGLLIIPIIFGGFAFAEQIGTALPEFLGGKTAYSPAFFTPGIFVASILIGICAGLITGCIGAGGGFIIAPALMSAGIKGILAVGTDLFHIFAKAIMGSVLHRKLGNISVALGLIFILGSIIGATTGGVINRVIYDINPILSDAFITVIYVFMLGILGAYSLYDFLQARKSSGAEDSAHGGKSEGADIGSLPQKLQSYNIPPMITFDEGLVPGGRKISWVFLV

Organism: NCBI:txid201089

Radius of gyration: 23.94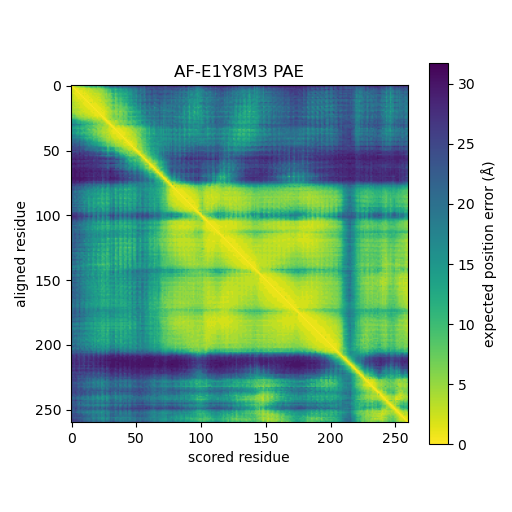 Å; Cα contacts (8 Å, |Δi|>4): 150; chains: 1; bounding box: 47×52×75 Å

Mean predicted aligned error: 13.8 Å